Protein AF-A0A0W0TNE6-F1 (afdb_monomer_lite)

Structure (mmCIF, N/CA/C/O backbone):
data_AF-A0A0W0TNE6-F1
#
_entry.id   AF-A0A0W0TNE6-F1
#
loop_
_atom_site.group_PDB
_atom_site.id
_atom_site.type_symbol
_atom_site.label_atom_id
_atom_site.label_alt_id
_atom_site.label_comp_id
_atom_site.label_asym_id
_atom_site.label_entity_id
_atom_site.label_seq_id
_atom_site.pdbx_PDB_ins_code
_atom_site.Cartn_x
_atom_site.Cartn_y
_atom_site.Cartn_z
_atom_site.occupancy
_atom_site.B_iso_or_equiv
_atom_site.auth_seq_id
_atom_site.auth_comp_id
_atom_site.auth_asym_id
_atom_site.auth_atom_id
_atom_site.pdbx_PDB_model_num
ATOM 1 N N . MET A 1 1 ? -8.721 24.508 3.050 1.00 48.41 1 MET A N 1
ATOM 2 C CA . MET A 1 1 ? -7.546 23.617 3.207 1.00 48.41 1 MET A CA 1
ATOM 3 C C . MET A 1 1 ? -7.915 22.127 3.140 1.00 48.41 1 MET A C 1
ATOM 5 O O . MET A 1 1 ? -7.171 21.369 2.546 1.00 48.41 1 MET A O 1
ATOM 9 N N . MET A 1 2 ? -9.067 21.690 3.671 1.00 49.81 2 MET A N 1
ATOM 10 C CA . MET A 1 2 ? -9.487 20.272 3.665 1.00 49.81 2 MET A CA 1
ATOM 11 C C . MET A 1 2 ? -9.875 19.721 2.271 1.00 49.81 2 MET A C 1
ATOM 13 O O . MET A 1 2 ? -9.608 18.560 1.982 1.00 49.81 2 MET A O 1
ATOM 17 N N . GLN A 1 3 ? -10.411 20.563 1.373 1.00 58.06 3 GLN A N 1
ATOM 18 C CA . GLN A 1 3 ? -10.783 20.177 -0.004 1.00 58.06 3 GLN A CA 1
ATOM 19 C C . GLN A 1 3 ? -9.586 19.942 -0.945 1.00 58.06 3 GLN A C 1
ATOM 21 O O . GLN A 1 3 ? -9.658 19.124 -1.857 1.00 58.06 3 GLN A O 1
ATOM 26 N N . THR A 1 4 ? -8.463 20.637 -0.741 1.00 61.25 4 THR A N 1
ATOM 27 C CA . THR A 1 4 ? -7.289 20.502 -1.621 1.00 61.25 4 THR A CA 1
ATOM 28 C C . THR A 1 4 ? -6.566 19.175 -1.400 1.00 61.25 4 THR A C 1
ATOM 30 O O . THR A 1 4 ? -6.071 18.580 -2.351 1.00 61.25 4 THR A O 1
ATOM 33 N N . PHE A 1 5 ? -6.539 18.672 -0.163 1.00 66.62 5 PHE A N 1
ATOM 34 C CA . PHE A 1 5 ? -5.912 17.385 0.153 1.00 66.62 5 PHE A CA 1
ATOM 35 C C . PHE A 1 5 ? -6.714 16.195 -0.372 1.00 66.62 5 PHE A C 1
ATOM 37 O O . PHE A 1 5 ? -6.123 15.265 -0.916 1.00 66.62 5 PHE A O 1
ATOM 44 N N . THR A 1 6 ? -8.045 16.259 -0.295 1.00 69.06 6 THR A N 1
ATOM 45 C CA . THR A 1 6 ? -8.931 15.258 -0.907 1.00 69.06 6 THR A CA 1
ATOM 46 C C . THR A 1 6 ? -8.781 15.258 -2.424 1.00 69.06 6 THR A C 1
ATOM 48 O O . THR A 1 6 ? -8.623 14.197 -3.019 1.00 69.06 6 THR A O 1
ATOM 51 N N . ALA A 1 7 ? -8.716 16.432 -3.059 1.00 73.38 7 ALA A N 1
ATOM 52 C CA . ALA A 1 7 ? -8.464 16.513 -4.496 1.00 73.38 7 ALA A CA 1
ATOM 53 C C . ALA A 1 7 ? -7.127 15.856 -4.885 1.00 73.38 7 ALA A C 1
ATOM 55 O O . ALA A 1 7 ? -7.096 15.053 -5.811 1.00 73.38 7 ALA A O 1
ATOM 56 N N . ILE A 1 8 ? -6.036 16.121 -4.156 1.00 76.94 8 ILE A N 1
ATOM 57 C CA . ILE A 1 8 ? -4.724 15.512 -4.445 1.00 76.94 8 ILE A CA 1
ATOM 58 C C . ILE A 1 8 ? -4.752 13.990 -4.237 1.00 76.94 8 ILE A C 1
ATOM 60 O O . ILE A 1 8 ? -4.181 13.257 -5.046 1.00 76.94 8 ILE A O 1
ATOM 64 N N . GLN A 1 9 ? -5.445 13.509 -3.200 1.00 79.69 9 GLN A N 1
ATOM 65 C CA . GLN A 1 9 ? -5.559 12.084 -2.879 1.00 79.69 9 GLN A CA 1
ATOM 66 C C . GLN A 1 9 ? -6.170 11.254 -4.016 1.00 79.69 9 GLN A C 1
ATOM 68 O O . GLN A 1 9 ? -5.762 10.105 -4.187 1.00 79.69 9 GLN A O 1
ATOM 73 N N . TYR A 1 10 ? -7.087 11.829 -4.801 1.00 84.88 10 TYR A N 1
ATOM 74 C CA . TYR A 1 10 ? -7.731 11.150 -5.932 1.00 84.88 10 TYR A CA 1
ATOM 75 C C . TYR A 1 10 ? -7.150 11.547 -7.295 1.00 84.88 10 TYR A C 1
ATOM 77 O O . TYR A 1 10 ? -6.977 10.693 -8.164 1.00 84.88 10 TYR A O 1
ATOM 85 N N . LEU A 1 11 ? -6.798 12.819 -7.496 1.00 89.75 11 LEU A N 1
ATOM 86 C CA . LEU A 1 11 ? -6.338 13.325 -8.790 1.00 89.75 11 LEU A CA 1
ATOM 87 C C . LEU A 1 11 ? -4.922 12.845 -9.129 1.00 89.75 11 LEU A C 1
ATOM 89 O O . LEU A 1 11 ? -4.652 12.501 -10.279 1.00 89.75 11 LEU A O 1
ATOM 93 N N . ALA A 1 12 ? -4.016 12.798 -8.147 1.00 91.00 12 ALA A N 1
ATOM 94 C CA . ALA A 1 12 ? -2.626 12.425 -8.401 1.00 91.00 12 ALA A CA 1
ATOM 95 C C . ALA A 1 12 ? -2.465 10.953 -8.839 1.00 91.00 12 ALA A C 1
ATOM 97 O O . ALA A 1 12 ? -1.746 10.717 -9.817 1.00 91.00 12 ALA A O 1
ATOM 98 N N . PRO A 1 13 ? -3.156 9.964 -8.229 1.00 92.06 13 PRO A N 1
ATOM 99 C CA . PRO A 1 13 ? -3.169 8.596 -8.748 1.00 92.06 13 PRO A CA 1
ATOM 100 C C . PRO A 1 13 ? -3.755 8.499 -10.160 1.00 92.06 13 PRO A C 1
ATOM 102 O O . PRO A 1 13 ? -3.192 7.809 -11.005 1.00 92.06 13 PRO A O 1
ATOM 105 N N . VAL A 1 14 ? -4.836 9.227 -10.462 1.00 93.75 14 VAL A N 1
ATOM 106 C CA . VAL A 1 14 ? -5.447 9.227 -11.805 1.00 93.75 14 VAL A CA 1
ATOM 107 C C . VAL A 1 14 ? -4.490 9.802 -12.851 1.00 93.75 14 VAL A C 1
ATOM 109 O O . VAL A 1 14 ? -4.272 9.186 -13.895 1.00 93.75 14 VAL A O 1
ATOM 112 N N . LEU A 1 15 ? -3.858 10.942 -12.565 1.00 95.12 15 LEU A N 1
ATOM 113 C CA . LEU A 1 15 ? -2.858 11.538 -13.452 1.00 95.12 15 LEU A CA 1
ATOM 114 C C . LEU A 1 15 ? -1.665 10.595 -13.669 1.00 95.12 15 LEU A C 1
ATOM 116 O O . LEU A 1 15 ? -1.211 10.418 -14.800 1.00 95.12 15 LEU A O 1
ATOM 120 N N . SER A 1 16 ? -1.190 9.953 -12.600 1.00 96.00 16 SER A N 1
ATOM 121 C CA . SER A 1 16 ? -0.107 8.968 -12.6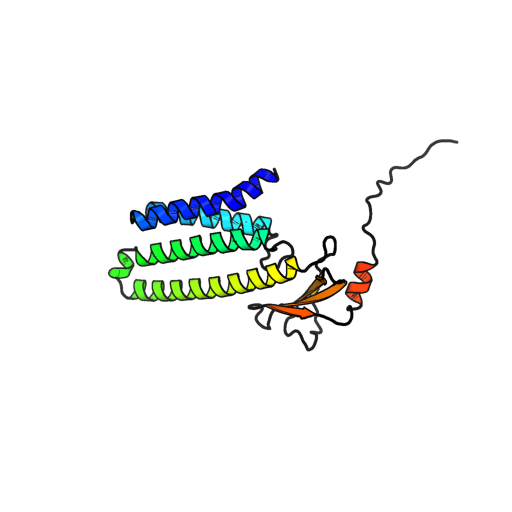76 1.00 96.00 16 SER A CA 1
ATOM 122 C C . SER A 1 16 ? -0.505 7.767 -13.534 1.00 96.00 16 SER A C 1
ATOM 124 O O . SER A 1 16 ? 0.284 7.329 -14.368 1.00 96.00 16 SER A O 1
ATOM 126 N N . ALA A 1 17 ? -1.741 7.276 -13.406 1.00 96.56 17 ALA A N 1
ATOM 127 C CA . ALA A 1 17 ? -2.262 6.186 -14.226 1.00 96.56 17 ALA A CA 1
ATOM 128 C C . ALA A 1 17 ? -2.319 6.563 -15.714 1.00 96.56 17 ALA A C 1
ATOM 130 O O . ALA A 1 17 ? -1.906 5.772 -16.562 1.00 96.56 17 ALA A O 1
ATOM 131 N N . LEU A 1 18 ? -2.770 7.780 -16.039 1.00 96.88 18 LEU A N 1
ATOM 132 C CA . LEU A 1 18 ? -2.801 8.280 -17.417 1.00 96.88 18 LEU A CA 1
ATOM 133 C C . LEU A 1 18 ? -1.393 8.369 -18.016 1.00 96.88 18 LEU A C 1
ATOM 135 O O . LEU A 1 18 ? -1.160 7.881 -19.126 1.00 96.88 18 LEU A O 1
ATOM 139 N N . LEU A 1 19 ? -0.439 8.941 -17.276 1.00 96.62 19 LEU A N 1
ATOM 140 C CA . LEU A 1 19 ? 0.958 9.032 -17.706 1.00 96.62 19 LEU A CA 1
ATOM 141 C C . LEU A 1 19 ? 1.593 7.649 -17.872 1.00 96.62 19 LEU A C 1
ATOM 143 O O . LEU A 1 19 ? 2.288 7.420 -18.865 1.00 96.62 19 LEU A O 1
ATOM 147 N N . LEU A 1 20 ? 1.319 6.721 -16.953 1.00 97.19 20 LEU A N 1
ATOM 148 C CA . LEU A 1 20 ? 1.799 5.343 -17.019 1.00 97.19 20 LEU A CA 1
ATOM 149 C C . LEU A 1 20 ? 1.243 4.630 -18.257 1.00 97.19 20 LEU A C 1
ATOM 151 O O . LEU A 1 20 ? 2.008 4.066 -19.040 1.00 97.19 20 LEU A O 1
ATOM 155 N N . PHE A 1 21 ? -0.068 4.723 -18.485 1.00 97.00 21 PHE A N 1
ATOM 156 C CA . PHE A 1 21 ? -0.735 4.135 -19.645 1.00 97.00 21 PHE A CA 1
ATOM 157 C C . PHE A 1 21 ? -0.183 4.693 -20.964 1.00 97.00 21 PHE A C 1
ATOM 159 O O . PHE A 1 21 ? 0.160 3.936 -21.878 1.00 97.00 21 PHE A O 1
ATOM 166 N N . MET A 1 22 ? -0.028 6.017 -21.061 1.00 96.50 22 MET A N 1
ATOM 167 C CA . MET A 1 22 ? 0.598 6.658 -22.220 1.00 96.50 22 MET A CA 1
ATOM 168 C C . MET A 1 22 ? 2.063 6.239 -22.388 1.00 96.50 22 MET A C 1
ATOM 170 O O . MET A 1 22 ? 2.513 6.037 -23.520 1.00 96.50 22 MET A O 1
ATOM 174 N N . GLY A 1 23 ? 2.795 6.098 -21.282 1.00 94.88 23 GLY A N 1
ATOM 175 C CA . GLY A 1 23 ? 4.179 5.638 -21.242 1.00 94.88 23 GLY A CA 1
ATOM 176 C C . GLY A 1 23 ? 4.336 4.225 -21.792 1.00 94.88 23 GLY A C 1
ATOM 177 O O . GLY A 1 23 ? 5.175 4.021 -22.670 1.00 94.88 23 GLY A O 1
ATOM 178 N N . PHE A 1 24 ? 3.480 3.290 -21.372 1.00 95.56 24 PHE A N 1
ATOM 179 C CA . PHE A 1 24 ? 3.440 1.920 -21.894 1.00 95.56 24 PHE A CA 1
ATOM 180 C C . PHE A 1 24 ? 3.074 1.897 -23.377 1.00 95.56 24 PHE A C 1
ATOM 182 O O . PHE A 1 24 ? 3.804 1.325 -24.189 1.00 95.56 24 PHE A O 1
ATOM 189 N N . ARG A 1 25 ? 1.991 2.585 -23.761 1.00 96.06 25 ARG A N 1
ATOM 190 C CA . ARG A 1 25 ? 1.501 2.594 -25.147 1.00 96.06 25 ARG A CA 1
ATOM 191 C C . ARG A 1 25 ? 2.518 3.176 -26.127 1.00 96.06 25 ARG A C 1
ATOM 193 O O . ARG A 1 25 ? 2.679 2.650 -27.223 1.00 96.06 25 ARG A O 1
ATOM 200 N N . LYS A 1 26 ? 3.194 4.266 -25.753 1.00 94.06 26 LYS A N 1
ATOM 201 C CA . LYS A 1 26 ? 4.183 4.948 -26.608 1.00 94.06 26 LYS A CA 1
ATOM 202 C C . LYS A 1 26 ? 5.621 4.471 -26.369 1.00 94.06 26 LYS A C 1
ATOM 204 O O . LYS A 1 26 ? 6.532 5.038 -26.967 1.00 94.06 26 LYS A O 1
ATOM 209 N N . ARG A 1 27 ? 5.834 3.490 -25.479 1.00 91.38 27 ARG A N 1
ATOM 210 C CA . ARG A 1 27 ? 7.153 3.018 -25.012 1.00 91.38 27 ARG A CA 1
ATOM 211 C C . ARG A 1 27 ? 8.094 4.153 -24.571 1.00 91.38 27 ARG A C 1
ATOM 213 O O . ARG A 1 27 ? 9.307 4.079 -24.751 1.00 91.38 27 ARG A O 1
ATOM 220 N N . ARG A 1 28 ? 7.546 5.231 -23.998 1.00 94.31 28 ARG A N 1
ATOM 221 C CA . ARG A 1 28 ? 8.323 6.402 -23.557 1.00 94.31 28 ARG A CA 1
ATOM 222 C C . ARG A 1 28 ? 8.673 6.279 -22.079 1.00 94.31 28 ARG A C 1
ATOM 224 O O . ARG A 1 28 ? 7.851 6.593 -21.221 1.00 94.31 28 ARG A O 1
ATOM 231 N N . VAL A 1 29 ? 9.918 5.899 -21.797 1.00 94.00 29 VAL A N 1
ATOM 232 C CA . VAL A 1 29 ? 10.452 5.729 -20.431 1.00 94.00 29 VAL A CA 1
ATOM 233 C C . VAL A 1 29 ? 10.275 6.994 -19.583 1.00 94.00 29 VAL A C 1
ATOM 235 O O . VAL A 1 29 ? 9.869 6.898 -18.431 1.00 94.00 29 VAL A O 1
ATOM 238 N N . ASN A 1 30 ? 10.465 8.184 -20.162 1.00 95.75 30 ASN A N 1
ATOM 239 C CA . ASN A 1 30 ? 10.316 9.454 -19.439 1.00 95.75 30 ASN A CA 1
ATOM 240 C C . ASN A 1 30 ? 8.891 9.680 -18.902 1.00 95.75 30 ASN A C 1
ATOM 242 O O . ASN A 1 30 ? 8.734 10.259 -17.832 1.00 95.75 30 ASN A O 1
ATOM 246 N N . LEU A 1 31 ? 7.855 9.205 -19.608 1.00 96.31 31 LEU A N 1
ATOM 247 C CA . LEU A 1 31 ? 6.470 9.299 -19.124 1.00 96.31 31 LEU A CA 1
ATOM 248 C C . LEU A 1 31 ? 6.226 8.345 -17.953 1.00 96.31 31 LEU A C 1
ATOM 250 O O . LEU A 1 31 ? 5.566 8.721 -16.990 1.00 96.31 31 LEU A O 1
ATOM 254 N N . VAL A 1 32 ? 6.801 7.141 -18.010 1.00 96.75 32 VAL A N 1
ATOM 255 C CA . VAL A 1 32 ? 6.735 6.175 -16.903 1.00 96.75 32 VAL A CA 1
ATOM 256 C C . VAL A 1 32 ? 7.489 6.698 -15.680 1.00 96.75 32 VAL A C 1
ATOM 258 O O . VAL A 1 32 ? 7.001 6.576 -14.561 1.00 96.75 32 VAL A O 1
ATOM 261 N N . LEU A 1 33 ? 8.640 7.344 -15.882 1.00 96.38 33 LEU A N 1
ATOM 262 C CA . LEU A 1 33 ? 9.403 7.970 -14.805 1.00 96.38 33 LEU A CA 1
ATOM 263 C C . LEU A 1 33 ? 8.625 9.130 -14.162 1.00 96.38 33 LEU A C 1
ATOM 265 O O . LEU A 1 33 ? 8.581 9.228 -12.939 1.00 96.38 33 LEU A O 1
ATOM 269 N N . ALA A 1 34 ? 7.971 9.976 -14.963 1.00 96.75 34 ALA A N 1
ATOM 270 C CA . ALA A 1 34 ? 7.106 11.039 -14.450 1.00 96.75 34 ALA A CA 1
ATOM 271 C C . ALA A 1 34 ? 5.918 10.475 -13.650 1.00 96.75 34 ALA A C 1
ATOM 273 O O . ALA A 1 34 ? 5.642 10.955 -12.551 1.00 96.75 34 ALA A O 1
ATOM 274 N N . ALA A 1 35 ? 5.262 9.425 -14.160 1.00 97.12 35 ALA A N 1
ATOM 275 C CA . ALA A 1 35 ? 4.194 8.725 -13.448 1.00 97.12 35 ALA A CA 1
ATOM 276 C C . ALA A 1 35 ? 4.672 8.175 -12.096 1.00 97.12 35 ALA A C 1
ATOM 278 O O . ALA A 1 35 ? 3.993 8.358 -11.089 1.00 97.12 35 ALA A O 1
ATOM 279 N N . LEU A 1 36 ? 5.859 7.558 -12.061 1.00 97.25 36 LEU A N 1
ATOM 280 C CA . LEU A 1 36 ? 6.457 7.036 -10.833 1.00 97.25 36 LEU A CA 1
ATOM 281 C C . LEU A 1 36 ? 6.674 8.142 -9.794 1.00 97.25 36 LEU A C 1
ATOM 283 O O . LEU A 1 36 ? 6.274 7.982 -8.645 1.00 97.25 36 LEU A O 1
ATOM 287 N N . TRP A 1 37 ? 7.275 9.267 -10.188 1.00 97.19 37 TRP A N 1
ATOM 288 C CA . TRP A 1 37 ? 7.539 10.376 -9.267 1.00 97.19 37 TRP A CA 1
ATOM 289 C C . TRP A 1 37 ? 6.259 10.974 -8.683 1.00 97.19 37 TRP A C 1
ATOM 291 O O . TRP A 1 37 ? 6.177 11.172 -7.471 1.00 97.19 37 TRP A O 1
ATOM 301 N N . ILE A 1 38 ? 5.249 11.225 -9.521 1.00 95.31 38 ILE A N 1
ATOM 302 C CA . ILE A 1 38 ? 3.961 11.766 -9.062 1.00 95.31 38 ILE A CA 1
ATOM 303 C C . ILE A 1 38 ? 3.280 10.771 -8.115 1.00 95.31 38 ILE A C 1
ATOM 305 O O . ILE A 1 38 ? 2.802 11.160 -7.048 1.00 95.31 38 ILE A O 1
ATOM 309 N N . SER A 1 39 ? 3.290 9.486 -8.468 1.00 95.44 39 SER A N 1
ATOM 310 C CA . SER A 1 39 ? 2.681 8.419 -7.676 1.00 95.44 39 SER A CA 1
ATOM 311 C C . SER A 1 39 ? 3.367 8.243 -6.314 1.00 95.44 39 SER A C 1
ATOM 313 O O . SER A 1 39 ? 2.676 8.154 -5.298 1.00 95.44 39 SER A O 1
ATOM 315 N N . LEU A 1 40 ? 4.704 8.306 -6.250 1.00 94.94 40 LEU A N 1
ATOM 316 C CA . LEU A 1 40 ? 5.469 8.262 -4.995 1.00 94.94 40 LEU A CA 1
ATOM 317 C C . LEU A 1 40 ? 5.156 9.450 -4.080 1.00 94.94 40 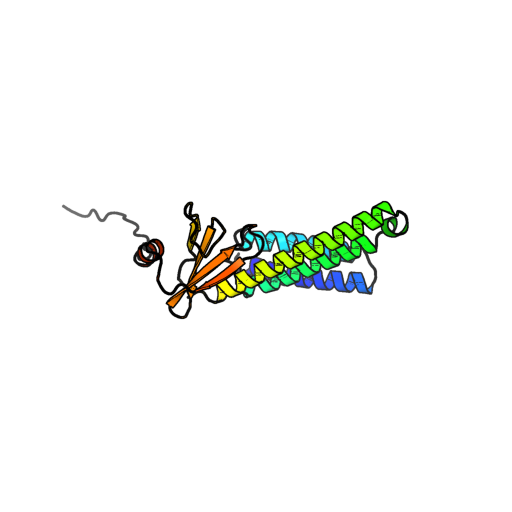LEU A C 1
ATOM 319 O O . LEU A 1 40 ? 4.887 9.254 -2.893 1.00 94.94 40 LEU A O 1
ATOM 323 N N . LEU A 1 41 ? 5.141 10.672 -4.621 1.00 92.56 41 LEU A N 1
ATOM 324 C CA . LEU A 1 41 ? 4.782 11.868 -3.853 1.00 92.56 41 LEU A CA 1
ATOM 325 C C . LEU A 1 41 ? 3.353 11.770 -3.304 1.00 92.56 41 LEU A C 1
ATOM 327 O O . LEU A 1 41 ? 3.113 12.077 -2.134 1.00 92.56 41 LEU A O 1
ATOM 331 N N . ALA A 1 42 ? 2.417 11.288 -4.124 1.00 91.88 42 ALA A N 1
ATOM 332 C CA . ALA A 1 42 ? 1.041 11.055 -3.704 1.00 91.88 42 ALA A CA 1
ATOM 333 C C . ALA A 1 42 ? 0.952 10.000 -2.591 1.00 91.88 42 ALA A C 1
ATOM 335 O O . ALA A 1 42 ? 0.235 10.211 -1.616 1.00 91.88 42 ALA A O 1
ATOM 336 N N . LEU A 1 43 ? 1.717 8.909 -2.685 1.00 90.94 43 LEU A N 1
ATOM 337 C CA . LEU A 1 43 ? 1.706 7.823 -1.701 1.00 90.94 43 LEU A CA 1
ATOM 338 C C . LEU A 1 43 ? 2.274 8.280 -0.349 1.00 90.94 43 LEU A C 1
ATOM 340 O O . LEU A 1 43 ? 1.705 7.974 0.698 1.00 90.94 43 LEU A O 1
ATOM 344 N N . MET A 1 44 ? 3.344 9.084 -0.365 1.00 89.62 44 MET A N 1
ATOM 345 C CA . MET A 1 44 ? 3.892 9.714 0.845 1.00 89.62 44 MET A CA 1
ATOM 346 C C . MET A 1 44 ? 2.891 10.673 1.494 1.00 89.62 44 MET A C 1
ATOM 348 O O . MET A 1 44 ? 2.754 10.697 2.720 1.00 89.62 44 MET A O 1
ATOM 352 N N . LEU A 1 45 ? 2.182 11.462 0.683 1.00 88.31 45 LEU A N 1
ATOM 353 C CA . LEU A 1 45 ? 1.178 12.390 1.189 1.00 88.31 45 LEU A CA 1
ATOM 354 C C . LEU A 1 45 ? -0.019 11.646 1.790 1.00 88.31 45 LEU A C 1
ATOM 356 O O . LEU A 1 45 ? -0.413 11.958 2.910 1.00 88.31 45 LEU A O 1
ATOM 360 N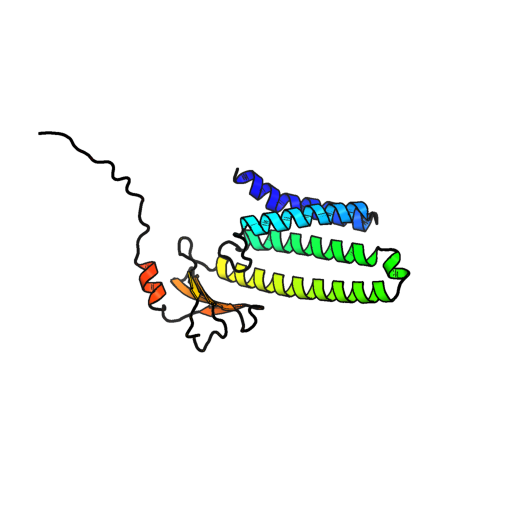 N . GLN A 1 46 ? -0.547 10.641 1.088 1.00 87.56 46 GLN A N 1
ATOM 361 C CA . GLN A 1 46 ? -1.619 9.772 1.578 1.00 87.56 46 GLN A CA 1
ATOM 362 C C . GLN A 1 46 ? -1.222 9.131 2.915 1.00 87.56 46 GLN A C 1
ATOM 364 O O . GLN A 1 46 ? -1.937 9.281 3.901 1.00 87.56 46 GLN A O 1
ATOM 369 N N . TYR A 1 47 ? -0.026 8.540 2.996 1.00 86.12 47 TYR A N 1
ATOM 370 C CA . TYR A 1 47 ? 0.480 7.945 4.235 1.00 86.12 47 TYR A CA 1
ATOM 371 C C . TYR A 1 47 ? 0.535 8.943 5.403 1.00 86.12 47 TYR A C 1
ATOM 373 O O . TYR A 1 47 ? 0.178 8.610 6.535 1.00 86.12 47 TYR A O 1
ATOM 381 N N . LYS A 1 48 ? 0.947 10.190 5.140 1.00 85.81 48 LYS A N 1
ATOM 382 C CA . LYS A 1 48 ? 0.954 11.254 6.153 1.00 85.81 48 LYS A CA 1
ATOM 383 C C . LYS A 1 48 ? -0.463 11.640 6.590 1.00 85.81 48 LYS A C 1
ATOM 385 O O . LYS A 1 48 ? -0.669 11.856 7.782 1.00 85.81 48 LYS A O 1
ATOM 390 N N . LEU A 1 49 ? -1.407 11.732 5.652 1.00 80.94 49 LEU A N 1
ATOM 391 C CA . LEU A 1 49 ? -2.812 12.052 5.933 1.00 80.94 49 LEU A CA 1
ATOM 392 C C . LEU A 1 49 ? -3.490 10.959 6.768 1.00 80.94 49 LEU A C 1
ATOM 394 O O . LEU A 1 49 ? -4.289 11.270 7.642 1.00 80.94 49 LEU A O 1
ATOM 398 N N . MET A 1 50 ? -3.103 9.700 6.572 1.00 76.06 50 MET A N 1
ATOM 399 C CA . MET A 1 50 ? -3.623 8.543 7.311 1.00 76.06 50 MET A CA 1
ATOM 400 C C . MET A 1 50 ? -2.962 8.349 8.692 1.00 76.06 50 MET A C 1
ATOM 402 O O . MET A 1 50 ? -3.024 7.269 9.274 1.00 76.06 50 MET A O 1
ATOM 406 N N . GLY A 1 51 ? -2.291 9.371 9.232 1.00 75.62 51 GLY A N 1
ATOM 407 C CA . GLY A 1 51 ? -1.677 9.303 10.563 1.00 75.62 51 GLY A CA 1
ATOM 408 C C . GLY A 1 51 ? -0.393 8.472 10.626 1.00 75.62 51 GLY A C 1
ATOM 409 O O . GLY A 1 51 ? 0.039 8.112 11.717 1.00 75.62 51 GLY A O 1
ATOM 410 N N . ARG A 1 52 ? 0.248 8.198 9.478 1.00 77.88 52 ARG A N 1
ATOM 411 C CA . ARG A 1 52 ? 1.511 7.440 9.367 1.00 77.88 52 ARG A CA 1
ATOM 412 C C . ARG A 1 52 ? 1.433 6.008 9.909 1.00 77.88 52 ARG A C 1
ATOM 414 O O . ARG A 1 52 ? 2.445 5.470 10.348 1.00 77.88 52 ARG A O 1
ATOM 421 N N . ALA A 1 53 ? 0.255 5.392 9.885 1.00 71.31 53 ALA A N 1
ATOM 422 C CA . ALA A 1 53 ? 0.072 4.011 10.313 1.00 71.31 53 ALA A CA 1
ATOM 423 C C . ALA A 1 53 ? -0.872 3.287 9.352 1.00 71.31 53 ALA A C 1
ATOM 425 O O . ALA A 1 53 ? -2.030 3.667 9.222 1.00 71.31 53 ALA A O 1
ATOM 426 N N . ILE A 1 54 ? -0.385 2.227 8.694 1.00 65.44 54 ILE A N 1
ATOM 427 C CA . ILE A 1 54 ? -1.196 1.389 7.786 1.00 65.44 54 ILE A CA 1
ATOM 428 C C . ILE A 1 54 ? -2.256 0.589 8.559 1.00 65.44 54 ILE A C 1
ATOM 430 O O . ILE A 1 54 ? -3.368 0.402 8.075 1.00 65.44 54 ILE A O 1
ATOM 434 N N . LEU A 1 55 ? -1.934 0.195 9.794 1.00 61.50 55 LEU A N 1
ATOM 435 C CA . LEU A 1 55 ? -2.851 -0.403 10.774 1.00 61.50 55 LEU A CA 1
ATOM 436 C C . LEU A 1 55 ? -3.473 0.671 11.689 1.00 61.50 55 LEU A C 1
ATOM 438 O O . LEU A 1 55 ? -3.648 0.469 12.887 1.00 61.50 55 LEU A O 1
ATOM 442 N N . GLY A 1 56 ? -3.707 1.865 11.143 1.00 64.88 56 GLY A N 1
ATOM 443 C CA . GLY A 1 56 ? -4.233 3.016 11.871 1.00 64.88 56 GLY A CA 1
ATOM 444 C C . GLY A 1 56 ? -5.747 3.166 11.738 1.00 64.88 56 GLY A C 1
ATOM 445 O O . GLY A 1 56 ? -6.365 2.636 10.816 1.00 64.88 56 GLY A O 1
ATOM 446 N N . ALA A 1 57 ? -6.332 3.974 12.625 1.00 68.75 57 ALA A N 1
ATOM 447 C CA . ALA A 1 57 ? -7.768 4.271 12.684 1.00 68.75 57 ALA A CA 1
ATOM 448 C C . ALA A 1 57 ? -8.336 5.027 11.462 1.00 68.75 57 ALA A C 1
ATOM 450 O O . ALA A 1 57 ? -9.539 5.263 11.396 1.00 68.75 57 ALA A O 1
ATOM 451 N N . HIS A 1 58 ? -7.479 5.441 10.524 1.00 71.75 58 HIS A N 1
ATOM 452 C CA . HIS A 1 58 ? -7.820 6.284 9.371 1.00 71.75 58 HIS A CA 1
ATOM 453 C C . HIS A 1 58 ? -7.768 5.547 8.026 1.00 71.75 58 HIS A C 1
ATOM 455 O O . HIS A 1 58 ? -7.880 6.173 6.976 1.00 71.75 58 HIS A O 1
ATOM 461 N N . PHE A 1 59 ? -7.570 4.230 8.042 1.00 77.50 59 PHE A N 1
ATOM 462 C CA . PHE A 1 59 ? -7.626 3.398 6.845 1.00 77.50 59 PHE A CA 1
ATOM 463 C C . PHE A 1 59 ? -8.971 2.680 6.786 1.00 77.50 59 PHE A C 1
ATOM 465 O O . PHE A 1 59 ? -9.058 1.510 7.128 1.00 77.50 59 PHE A O 1
ATOM 472 N N . ASP A 1 60 ? -10.010 3.406 6.386 1.00 82.81 60 ASP A N 1
ATOM 473 C CA . ASP A 1 60 ? -11.308 2.875 5.950 1.00 82.81 60 ASP A CA 1
ATOM 474 C C . ASP A 1 60 ? -11.277 2.536 4.444 1.00 82.81 60 ASP A C 1
ATOM 476 O O . ASP A 1 60 ? -10.239 2.678 3.780 1.00 82.81 60 ASP A O 1
ATOM 480 N N . TYR A 1 61 ? -12.403 2.105 3.866 1.00 87.19 61 TYR A N 1
ATOM 481 C CA . TYR A 1 61 ? -12.456 1.831 2.426 1.00 87.19 61 TYR A CA 1
ATOM 482 C C . TYR A 1 61 ? -12.191 3.071 1.562 1.00 87.19 61 TYR A C 1
ATOM 484 O O . TYR A 1 61 ? -11.514 2.961 0.533 1.00 87.19 61 TYR A O 1
ATOM 492 N N . ALA A 1 62 ? -12.654 4.250 1.986 1.00 85.81 62 ALA A N 1
ATOM 493 C CA . ALA A 1 62 ? -12.458 5.500 1.252 1.00 85.81 62 ALA A CA 1
ATOM 494 C C . ALA A 1 62 ? -10.970 5.848 1.087 1.00 85.81 62 ALA A C 1
ATOM 496 O O . ALA A 1 62 ? -10.556 6.365 0.049 1.00 85.81 62 ALA A O 1
ATOM 497 N N . ASN A 1 63 ? -10.149 5.516 2.080 1.00 87.50 63 ASN A N 1
ATOM 498 C CA . ASN A 1 63 ? -8.710 5.747 2.066 1.00 87.50 63 ASN A CA 1
ATOM 499 C C . ASN A 1 63 ? -7.922 4.562 1.477 1.00 87.50 63 ASN A C 1
ATOM 501 O O . ASN A 1 63 ? -6.946 4.770 0.747 1.00 87.50 63 ASN A O 1
ATOM 505 N N . ALA A 1 64 ? -8.356 3.323 1.721 1.00 89.81 64 ALA A N 1
ATOM 506 C CA . ALA A 1 64 ? -7.677 2.119 1.244 1.00 89.81 64 ALA A CA 1
ATOM 507 C C . ALA A 1 64 ? -7.730 1.952 -0.282 1.00 89.81 64 ALA A C 1
ATOM 509 O O . ALA A 1 64 ? -6.745 1.510 -0.881 1.00 89.81 64 ALA A O 1
ATOM 510 N N . VAL A 1 65 ? -8.838 2.331 -0.928 1.00 91.12 65 VAL A N 1
ATOM 511 C CA . VAL A 1 65 ? -9.003 2.241 -2.390 1.00 91.12 65 VAL A CA 1
ATOM 512 C C . VAL A 1 65 ? -7.993 3.115 -3.153 1.00 91.12 65 VAL A C 1
ATOM 514 O O . VAL A 1 65 ? -7.213 2.558 -3.935 1.00 91.12 65 VAL A O 1
ATOM 517 N N . PRO A 1 66 ? -7.933 4.449 -2.951 1.00 90.88 66 PRO A N 1
ATOM 518 C CA . PRO A 1 66 ? -6.989 5.298 -3.675 1.00 90.88 66 PRO A CA 1
ATOM 519 C C . PRO A 1 66 ? -5.534 4.970 -3.328 1.00 90.88 66 PRO A C 1
ATOM 521 O O . PRO A 1 66 ? -4.672 5.074 -4.201 1.00 90.88 66 PRO A O 1
ATOM 524 N N . TYR A 1 67 ? -5.253 4.528 -2.097 1.00 91.56 67 TYR A N 1
ATOM 525 C CA . TYR A 1 67 ? -3.914 4.082 -1.708 1.00 91.56 67 TYR A CA 1
ATOM 526 C C . TYR A 1 67 ? -3.502 2.802 -2.447 1.00 91.56 67 TYR A C 1
ATOM 528 O O . TYR A 1 67 ? -2.422 2.752 -3.034 1.00 91.56 67 TYR A O 1
ATOM 536 N N . SER A 1 68 ? -4.375 1.786 -2.481 1.00 93.81 68 SER A N 1
ATOM 537 C CA . SER A 1 68 ? -4.133 0.524 -3.199 1.00 93.81 68 SER A CA 1
ATOM 538 C C . SER A 1 68 ? -3.901 0.768 -4.686 1.00 93.81 68 SER A C 1
ATOM 540 O O . SER A 1 68 ? -2.949 0.249 -5.266 1.00 93.81 68 SER A O 1
ATOM 542 N N . PHE A 1 69 ? -4.752 1.595 -5.298 1.00 95.06 69 PHE A N 1
ATOM 543 C CA . PHE A 1 69 ? -4.629 1.952 -6.706 1.00 95.06 69 PHE A CA 1
ATOM 544 C C . PHE A 1 69 ? -3.290 2.639 -6.993 1.00 95.06 69 PHE A C 1
ATOM 546 O O . PHE A 1 69 ? -2.582 2.255 -7.923 1.00 95.06 69 PHE A O 1
ATOM 553 N N . ASN A 1 70 ? -2.900 3.601 -6.154 1.00 95.25 70 ASN A N 1
ATOM 554 C CA . ASN A 1 70 ? -1.633 4.305 -6.303 1.00 95.25 70 ASN A CA 1
ATOM 555 C C . ASN A 1 70 ? -0.422 3.376 -6.102 1.00 95.25 70 ASN A C 1
ATOM 557 O O . ASN A 1 70 ? 0.533 3.437 -6.872 1.00 95.25 70 ASN A O 1
ATOM 561 N N . LEU A 1 71 ? -0.480 2.455 -5.135 1.00 95.00 71 LEU A N 1
ATOM 562 C CA . LEU A 1 71 ? 0.573 1.462 -4.913 1.00 95.00 71 LEU A CA 1
ATOM 563 C C . LEU A 1 71 ? 0.781 0.563 -6.144 1.00 95.00 71 LEU A C 1
ATOM 565 O O . LEU A 1 71 ? 1.920 0.318 -6.538 1.00 95.00 71 LEU A O 1
ATOM 569 N N . ILE A 1 72 ? -0.301 0.119 -6.791 1.00 96.44 72 ILE A N 1
ATOM 570 C CA . ILE A 1 72 ? -0.225 -0.687 -8.020 1.00 96.44 72 ILE A CA 1
ATOM 571 C C . ILE A 1 72 ? 0.481 0.090 -9.141 1.00 96.44 72 ILE A C 1
ATOM 573 O O . ILE A 1 72 ? 1.313 -0.484 -9.846 1.00 96.44 72 ILE A O 1
ATOM 577 N N . ILE A 1 73 ? 0.203 1.391 -9.283 1.00 97.00 73 ILE A N 1
ATOM 578 C CA . ILE A 1 73 ? 0.869 2.263 -10.266 1.00 97.00 73 ILE A CA 1
ATOM 579 C C . ILE A 1 73 ? 2.375 2.331 -9.992 1.00 97.00 73 ILE A C 1
ATOM 581 O O . ILE A 1 73 ? 3.160 2.140 -10.923 1.00 97.00 73 ILE A O 1
ATOM 585 N N . VAL A 1 74 ? 2.786 2.549 -8.735 1.00 97.06 74 VAL A N 1
ATOM 586 C CA . VAL A 1 74 ? 4.208 2.557 -8.339 1.00 97.06 74 VAL A CA 1
ATOM 587 C C . VAL A 1 74 ? 4.879 1.236 -8.710 1.00 97.06 74 VAL A C 1
ATOM 589 O O . VAL A 1 74 ? 5.911 1.241 -9.385 1.00 97.06 74 VAL A O 1
ATOM 592 N N . VAL A 1 75 ? 4.291 0.105 -8.310 1.00 97.12 75 VAL A N 1
ATOM 593 C CA . VAL A 1 75 ? 4.855 -1.228 -8.568 1.00 97.12 75 VAL A CA 1
ATOM 594 C C . VAL A 1 75 ? 4.981 -1.477 -10.070 1.00 97.12 75 VAL A C 1
ATOM 596 O O . VAL A 1 75 ? 6.056 -1.852 -10.538 1.00 97.12 75 VAL A O 1
ATOM 599 N N . ALA A 1 76 ? 3.929 -1.206 -10.844 1.00 96.69 76 ALA A N 1
ATOM 600 C CA . ALA A 1 76 ? 3.940 -1.379 -12.293 1.00 96.69 76 ALA A CA 1
ATOM 601 C C . ALA A 1 76 ? 4.989 -0.486 -12.979 1.00 96.69 76 ALA A C 1
ATOM 603 O O . ALA A 1 76 ? 5.694 -0.946 -13.881 1.00 96.69 76 ALA A O 1
ATOM 604 N N . ALA A 1 77 ? 5.130 0.769 -12.542 1.00 97.06 77 ALA A N 1
ATOM 605 C CA . ALA A 1 77 ? 6.122 1.692 -13.079 1.00 97.06 77 ALA A CA 1
ATOM 606 C C . ALA A 1 77 ? 7.555 1.225 -12.781 1.00 97.06 77 ALA A C 1
ATOM 608 O O . ALA A 1 77 ? 8.376 1.173 -13.697 1.00 97.06 77 ALA A O 1
ATOM 609 N N . ILE A 1 78 ? 7.853 0.826 -11.538 1.00 96.50 78 ILE A N 1
ATOM 610 C CA . ILE A 1 78 ? 9.178 0.310 -11.155 1.00 96.50 78 ILE A CA 1
ATOM 611 C C . ILE A 1 78 ? 9.518 -0.944 -11.962 1.00 96.50 78 ILE A C 1
ATOM 613 O O . ILE A 1 78 ? 10.591 -1.020 -12.561 1.00 96.50 78 ILE A O 1
ATOM 617 N N . VAL A 1 79 ? 8.590 -1.901 -12.031 1.00 95.25 79 VAL A N 1
ATOM 618 C CA . VAL A 1 79 ? 8.764 -3.142 -12.793 1.00 95.25 79 VAL A CA 1
ATOM 619 C C . VAL A 1 79 ? 9.052 -2.838 -14.265 1.00 95.25 79 VAL A C 1
ATOM 621 O O . VAL A 1 79 ? 10.025 -3.349 -14.822 1.00 95.25 79 VAL A O 1
ATOM 624 N N . TYR A 1 80 ? 8.277 -1.950 -14.891 1.00 95.50 80 TYR A N 1
ATOM 625 C CA . TYR A 1 80 ? 8.507 -1.555 -16.280 1.00 95.50 80 TYR A CA 1
ATOM 626 C C . TYR A 1 80 ? 9.885 -0.914 -16.493 1.00 95.50 80 TYR A C 1
ATOM 628 O O . TYR A 1 80 ? 10.559 -1.227 -17.477 1.00 95.50 80 TYR A O 1
ATOM 636 N N . LEU A 1 81 ? 10.319 -0.025 -15.593 1.00 95.06 81 LEU A N 1
ATOM 637 C CA . LEU A 1 81 ? 11.619 0.647 -15.692 1.00 95.06 81 LEU A CA 1
ATOM 638 C C . LEU A 1 81 ? 12.789 -0.337 -15.567 1.00 95.06 81 LEU A C 1
ATOM 640 O O . LEU A 1 81 ? 13.768 -0.206 -16.304 1.00 95.06 81 LEU A O 1
ATOM 644 N N . LEU A 1 82 ? 12.675 -1.339 -14.690 1.00 93.56 82 LEU A N 1
ATOM 645 C CA . LEU A 1 82 ? 13.680 -2.397 -14.548 1.00 93.56 82 LEU A CA 1
ATOM 646 C C . LEU A 1 82 ? 13.844 -3.187 -15.850 1.00 93.56 82 LEU A C 1
ATOM 648 O O . LEU A 1 82 ? 14.967 -3.358 -16.326 1.00 93.56 82 LEU A O 1
ATOM 652 N N . PHE A 1 83 ? 12.732 -3.614 -16.456 1.00 91.38 83 PHE A N 1
ATOM 653 C CA . PHE A 1 83 ? 12.752 -4.418 -17.683 1.00 91.38 83 PHE A CA 1
ATOM 654 C C . PHE A 1 83 ? 13.061 -3.612 -18.950 1.00 91.38 83 PHE A C 1
ATOM 656 O O . PHE A 1 83 ? 13.613 -4.160 -19.898 1.00 91.38 83 PHE A O 1
ATOM 663 N N . SER A 1 84 ? 12.752 -2.315 -18.974 1.00 91.06 84 SER A N 1
ATOM 664 C CA . SER A 1 84 ? 13.036 -1.443 -20.126 1.00 91.06 84 SER A CA 1
ATOM 665 C C . SER A 1 84 ? 14.491 -0.968 -20.186 1.00 91.06 84 SER A C 1
ATOM 667 O O . SER A 1 84 ? 14.893 -0.329 -21.159 1.00 91.06 84 SER A O 1
ATOM 669 N N . SER A 1 85 ? 15.288 -1.232 -19.148 1.00 89.38 85 SER A N 1
ATOM 670 C CA . SER A 1 85 ? 16.677 -0.784 -19.085 1.00 89.38 85 SER A CA 1
ATOM 671 C C . SER A 1 85 ? 17.563 -1.582 -20.052 1.00 89.38 85 SER A C 1
ATOM 673 O O . SER A 1 85 ? 17.616 -2.807 -19.961 1.00 89.38 85 SER A O 1
ATOM 675 N N . PRO A 1 86 ? 18.367 -0.941 -20.921 1.00 87.25 86 PRO A N 1
ATOM 676 C CA . PRO A 1 86 ? 19.268 -1.663 -21.827 1.00 87.25 86 PRO A CA 1
ATOM 677 C C . PRO A 1 86 ? 20.303 -2.518 -21.072 1.00 87.25 86 PRO A C 1
ATOM 679 O O . PRO A 1 86 ? 20.725 -3.572 -21.552 1.00 87.25 86 PRO A O 1
ATOM 682 N N . ARG A 1 87 ? 20.660 -2.123 -19.839 1.00 86.06 87 ARG A N 1
ATOM 683 C CA . ARG A 1 87 ? 21.571 -2.886 -18.967 1.00 86.06 87 ARG A CA 1
ATOM 684 C C . ARG A 1 87 ? 20.993 -4.234 -18.531 1.00 86.06 87 ARG A C 1
ATOM 686 O O . ARG A 1 87 ? 21.765 -5.159 -18.289 1.00 86.06 87 ARG A O 1
ATOM 693 N N . PHE A 1 88 ? 19.666 -4.357 -18.461 1.00 86.06 88 PHE A N 1
ATOM 694 C CA . PHE A 1 88 ? 18.980 -5.607 -18.123 1.00 86.06 88 PHE A CA 1
ATOM 695 C C . PHE A 1 88 ? 19.281 -6.712 -19.150 1.00 86.06 88 PHE A C 1
ATOM 697 O O . PHE A 1 88 ? 19.523 -7.872 -18.798 1.00 86.06 88 PHE A O 1
ATOM 704 N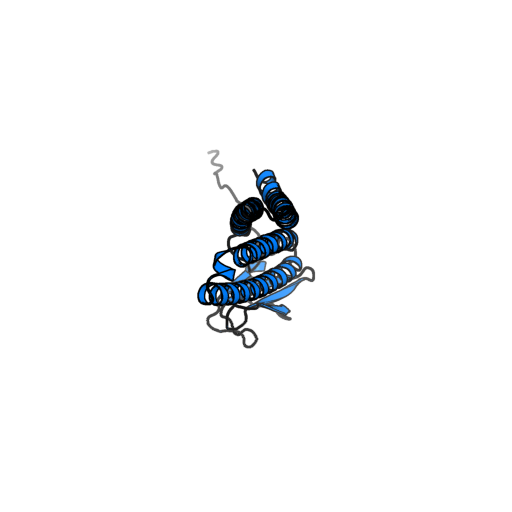 N . HIS A 1 89 ? 19.335 -6.341 -20.431 1.00 84.50 89 HIS A N 1
ATOM 705 C CA . HIS A 1 89 ? 19.670 -7.265 -21.510 1.00 84.50 89 HIS A CA 1
ATOM 706 C C . HIS A 1 89 ? 21.177 -7.532 -21.589 1.00 84.50 89 HIS A C 1
ATOM 708 O O . HIS A 1 89 ? 21.572 -8.683 -21.780 1.00 84.50 89 HIS A O 1
ATOM 714 N N . ALA A 1 90 ? 22.007 -6.511 -21.355 1.00 88.19 90 ALA A N 1
ATOM 715 C CA . ALA A 1 90 ? 23.459 -6.606 -21.495 1.00 88.19 90 ALA A CA 1
ATOM 716 C C . ALA A 1 90 ? 24.154 -7.435 -20.396 1.00 88.19 90 ALA A C 1
ATOM 718 O O . ALA A 1 90 ? 25.061 -8.208 -20.699 1.00 88.19 90 ALA A O 1
ATOM 719 N N . TYR A 1 91 ? 23.737 -7.323 -19.128 1.00 92.44 91 TYR A N 1
ATOM 720 C CA . TYR A 1 91 ? 24.480 -7.905 -18.000 1.00 92.44 91 TYR A CA 1
ATOM 721 C C . TYR A 1 91 ? 23.660 -8.948 -17.228 1.00 92.44 91 TYR A C 1
ATOM 723 O O . TYR A 1 91 ? 22.617 -8.635 -16.651 1.00 92.44 91 TYR A O 1
ATOM 731 N N . LYS A 1 92 ? 24.163 -10.192 -17.146 1.00 92.50 92 LYS A N 1
ATOM 732 C CA . LYS A 1 92 ? 23.501 -11.299 -16.420 1.00 92.50 92 LYS A CA 1
ATOM 733 C C . LYS A 1 92 ? 23.257 -10.974 -14.941 1.00 92.50 92 LYS A C 1
ATOM 735 O O . LYS A 1 92 ? 22.171 -11.237 -14.438 1.00 92.50 92 LYS A O 1
ATOM 740 N N . LEU A 1 93 ? 24.237 -10.372 -14.264 1.00 94.06 93 LEU A N 1
ATOM 741 C CA . LEU A 1 93 ? 24.121 -10.030 -12.843 1.00 94.06 93 LEU A CA 1
ATOM 742 C C . LEU A 1 93 ? 23.027 -8.981 -12.599 1.00 94.06 93 LEU A C 1
ATOM 744 O O . LEU A 1 93 ? 22.177 -9.179 -11.737 1.00 94.06 93 LEU A O 1
ATOM 748 N N . VAL A 1 94 ? 22.978 -7.917 -13.413 1.00 91.94 94 VAL A N 1
ATOM 749 C CA . VAL A 1 94 ? 21.924 -6.884 -13.336 1.00 91.94 94 VAL A CA 1
ATOM 750 C C . VAL A 1 94 ? 20.543 -7.498 -13.538 1.00 91.94 94 VAL A C 1
ATOM 752 O O . VAL A 1 94 ? 19.606 -7.150 -12.824 1.00 91.94 94 VAL A O 1
ATOM 755 N N . ARG A 1 95 ? 20.423 -8.439 -14.478 1.00 92.94 95 ARG A N 1
ATOM 756 C CA . ARG A 1 95 ? 19.183 -9.168 -14.752 1.00 92.94 95 ARG A CA 1
ATOM 757 C C . ARG A 1 95 ? 18.701 -9.968 -13.545 1.00 92.94 95 ARG A C 1
ATOM 759 O O . ARG A 1 95 ? 17.547 -9.826 -13.158 1.00 92.94 95 ARG A O 1
ATOM 766 N N . ILE A 1 96 ? 19.583 -10.767 -12.941 1.00 94.75 96 ILE A N 1
ATOM 767 C CA . ILE A 1 96 ? 19.263 -11.584 -11.759 1.00 94.75 96 ILE A CA 1
ATOM 768 C C . ILE A 1 96 ? 18.833 -10.685 -10.598 1.00 94.75 96 ILE A C 1
ATOM 770 O O . ILE A 1 96 ? 17.771 -10.903 -10.022 1.00 94.75 96 ILE A O 1
ATOM 774 N N . VAL A 1 97 ? 19.608 -9.637 -10.305 1.00 94.81 97 VAL A N 1
ATOM 775 C CA . VAL A 1 97 ? 19.290 -8.685 -9.229 1.00 94.81 97 VAL A CA 1
ATOM 776 C C . VAL A 1 97 ? 17.951 -7.991 -9.484 1.00 94.81 97 VAL A C 1
ATOM 778 O O . VAL A 1 97 ? 17.139 -7.878 -8.572 1.00 94.81 97 VAL A O 1
ATOM 781 N N . SER A 1 98 ? 17.683 -7.580 -10.726 1.00 93.56 98 SER A N 1
ATOM 782 C CA . SER A 1 98 ? 16.426 -6.917 -11.099 1.00 93.56 98 SER A CA 1
ATOM 783 C C . SER A 1 98 ? 15.217 -7.846 -10.959 1.00 93.56 98 SER A C 1
ATOM 785 O O . SER A 1 98 ? 14.171 -7.407 -10.490 1.00 93.56 98 SER A O 1
ATOM 787 N N . ILE A 1 99 ? 15.353 -9.129 -11.315 1.00 94.81 99 ILE A N 1
ATOM 788 C CA . ILE A 1 99 ? 14.292 -10.133 -11.136 1.00 94.81 99 ILE A CA 1
ATOM 789 C C . ILE A 1 99 ? 14.039 -10.391 -9.647 1.00 94.81 99 ILE A C 1
ATOM 791 O O . ILE A 1 99 ? 12.888 -10.358 -9.219 1.00 94.81 99 ILE A O 1
ATOM 795 N N . LEU A 1 100 ? 15.091 -10.600 -8.848 1.00 96.62 100 LEU A N 1
ATOM 796 C CA . LEU A 1 100 ? 14.956 -10.798 -7.400 1.00 96.62 100 LEU A CA 1
ATOM 797 C C . LEU A 1 100 ? 14.300 -9.590 -6.728 1.00 96.62 100 LEU A C 1
ATOM 799 O O . LEU A 1 100 ? 13.391 -9.751 -5.915 1.00 96.62 100 LEU A O 1
ATOM 803 N N . PHE A 1 101 ? 14.711 -8.382 -7.109 1.00 96.06 101 PHE A N 1
ATOM 804 C CA . PHE A 1 101 ? 14.109 -7.154 -6.611 1.00 96.06 101 PHE A CA 1
ATOM 805 C C . PHE A 1 101 ? 12.636 -7.028 -7.023 1.00 96.06 101 PHE A C 1
ATOM 807 O O . PHE A 1 101 ? 11.808 -6.675 -6.189 1.00 96.06 101 PHE A O 1
ATOM 814 N N . ALA A 1 102 ? 12.279 -7.363 -8.267 1.00 95.00 102 ALA A N 1
ATOM 815 C CA . ALA A 1 102 ? 10.887 -7.350 -8.716 1.00 95.00 102 ALA A CA 1
ATOM 816 C C . ALA A 1 102 ? 10.018 -8.366 -7.950 1.00 95.00 102 ALA A C 1
ATOM 818 O O . ALA A 1 102 ? 8.894 -8.039 -7.570 1.00 95.00 102 ALA A O 1
ATOM 819 N N . LEU A 1 103 ? 10.542 -9.567 -7.674 1.00 96.31 103 LEU A N 1
ATOM 820 C CA . LEU A 1 103 ? 9.856 -10.582 -6.866 1.00 96.31 103 LEU A CA 1
ATOM 821 C C . LEU A 1 103 ? 9.641 -10.110 -5.425 1.00 96.31 103 LEU A C 1
ATOM 823 O O . LEU A 1 103 ? 8.534 -10.233 -4.902 1.00 96.31 103 LEU A O 1
ATOM 827 N N . LEU A 1 104 ? 10.676 -9.537 -4.805 1.00 96.19 104 LEU A N 1
ATOM 828 C CA . LEU A 1 104 ? 10.590 -8.973 -3.460 1.00 96.19 104 LEU A CA 1
ATOM 829 C C . LEU A 1 104 ? 9.593 -7.808 -3.400 1.00 96.19 104 LEU A C 1
ATOM 831 O O . LEU A 1 104 ? 8.785 -7.727 -2.480 1.00 96.19 104 LEU A O 1
ATOM 835 N N . LEU A 1 105 ? 9.629 -6.914 -4.388 1.00 96.12 105 LEU A N 1
ATOM 836 C CA . LEU A 1 105 ? 8.706 -5.787 -4.480 1.00 96.12 105 LEU A CA 1
ATOM 837 C C . LEU A 1 105 ? 7.256 -6.273 -4.591 1.00 96.12 105 LEU A C 1
ATOM 839 O O . LEU A 1 105 ? 6.375 -5.747 -3.907 1.00 96.12 105 LEU A O 1
ATOM 843 N N . PHE A 1 106 ? 7.008 -7.286 -5.424 1.00 94.81 106 PHE A N 1
ATOM 844 C CA . PHE A 1 106 ? 5.681 -7.873 -5.597 1.00 94.81 106 PHE A CA 1
ATOM 845 C C . PHE A 1 106 ? 5.177 -8.553 -4.316 1.00 94.81 106 PHE A C 1
ATOM 847 O O . PHE A 1 106 ? 4.037 -8.314 -3.908 1.00 94.81 106 PHE A O 1
ATOM 854 N N . SER A 1 107 ? 6.013 -9.351 -3.644 1.00 94.62 107 SER A N 1
ATOM 855 C CA . SER A 1 107 ? 5.627 -10.027 -2.400 1.00 94.62 107 SER A CA 1
ATOM 856 C C . SER A 1 107 ? 5.371 -9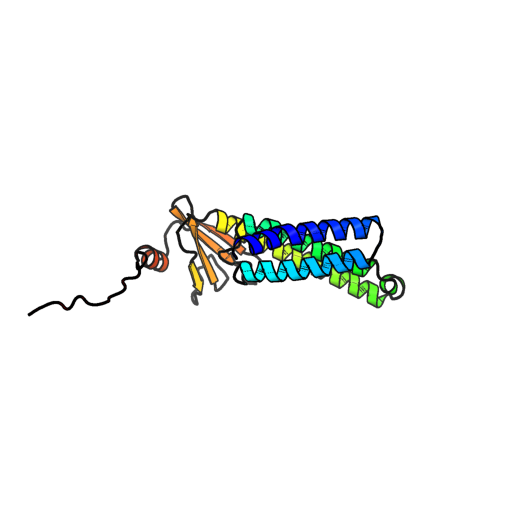.031 -1.266 1.00 94.62 107 SER A C 1
ATOM 858 O O . SER A 1 107 ? 4.320 -9.097 -0.626 1.00 94.62 107 SER A O 1
ATOM 860 N N . ALA A 1 108 ? 6.255 -8.048 -1.077 1.00 93.06 108 ALA A N 1
ATOM 861 C CA . ALA A 1 108 ? 6.089 -6.997 -0.075 1.00 93.06 108 ALA A CA 1
ATOM 862 C C . ALA A 1 108 ? 4.821 -6.164 -0.319 1.00 93.06 108 ALA A C 1
ATOM 864 O O . ALA A 1 108 ? 4.054 -5.917 0.612 1.00 93.06 108 ALA A O 1
ATOM 865 N N . SER A 1 109 ? 4.552 -5.789 -1.574 1.00 94.69 109 SER A N 1
ATOM 866 C CA . SER A 1 109 ? 3.340 -5.038 -1.934 1.00 94.69 109 SER A CA 1
ATOM 867 C C . SER A 1 109 ? 2.072 -5.858 -1.709 1.00 94.69 109 SER A C 1
ATOM 869 O O . SER A 1 109 ? 1.068 -5.324 -1.249 1.00 94.69 109 SER A O 1
ATOM 871 N N . THR A 1 110 ? 2.117 -7.163 -1.983 1.00 94.38 110 THR A N 1
ATOM 872 C CA . THR A 1 110 ? 0.984 -8.069 -1.749 1.00 94.38 110 THR A CA 1
ATOM 873 C C . THR A 1 110 ? 0.665 -8.178 -0.261 1.00 94.38 110 THR A C 1
ATOM 875 O O . THR A 1 110 ? -0.488 -8.009 0.131 1.00 94.38 110 THR A O 1
ATOM 878 N N . ILE A 1 111 ? 1.681 -8.390 0.581 1.00 93.19 111 ILE A N 1
ATOM 879 C CA . ILE A 1 111 ? 1.512 -8.414 2.041 1.00 93.19 111 ILE A CA 1
ATOM 880 C C . ILE A 1 111 ? 0.937 -7.077 2.517 1.00 93.19 111 ILE A C 1
ATOM 882 O O . ILE A 1 111 ? -0.039 -7.063 3.266 1.00 93.19 111 ILE A O 1
ATOM 886 N N . LEU A 1 112 ? 1.482 -5.954 2.042 1.00 91.62 112 LEU A N 1
ATOM 887 C CA . LEU A 1 112 ? 0.998 -4.620 2.393 1.00 91.62 112 LEU A CA 1
ATOM 888 C C . LEU A 1 112 ? -0.482 -4.421 2.028 1.00 91.62 112 LEU A C 1
ATOM 890 O O . LEU A 1 112 ? -1.247 -3.923 2.852 1.00 91.62 112 LEU A O 1
ATOM 894 N N . LEU A 1 113 ? -0.903 -4.844 0.833 1.00 93.00 113 LEU A N 1
ATOM 895 C CA . LEU A 1 113 ? -2.302 -4.770 0.406 1.00 93.00 113 LEU A CA 1
ATOM 896 C C . LEU A 1 113 ? -3.211 -5.644 1.275 1.00 93.00 113 LEU A C 1
ATOM 898 O O . LEU A 1 113 ? -4.283 -5.192 1.666 1.00 93.00 113 LEU A O 1
ATOM 902 N N . ILE A 1 114 ? -2.792 -6.859 1.631 1.00 92.12 114 ILE A N 1
ATOM 903 C CA . ILE A 1 114 ? -3.584 -7.715 2.526 1.00 92.12 114 ILE A CA 1
ATOM 904 C C . ILE A 1 114 ? -3.792 -7.017 3.875 1.00 92.12 114 ILE A C 1
ATOM 906 O O . ILE A 1 114 ? -4.926 -6.917 4.341 1.00 92.12 114 ILE A O 1
ATOM 910 N N . ASN A 1 115 ? -2.726 -6.475 4.470 1.00 91.00 115 ASN A N 1
ATOM 911 C CA . ASN A 1 115 ? -2.813 -5.726 5.729 1.00 91.00 115 ASN A CA 1
ATOM 912 C C . ASN A 1 115 ? -3.776 -4.546 5.623 1.00 91.00 115 ASN A C 1
ATOM 914 O O . ASN A 1 115 ? -4.643 -4.365 6.477 1.00 91.00 115 ASN A O 1
ATOM 918 N N . LEU A 1 116 ? -3.625 -3.768 4.554 1.00 91.06 116 LEU A N 1
ATOM 919 C CA . LEU A 1 116 ? -4.438 -2.599 4.273 1.00 91.06 116 LEU A CA 1
ATOM 920 C C . LEU A 1 116 ? -5.927 -2.953 4.194 1.00 91.06 116 LEU A C 1
ATOM 922 O O . LEU A 1 116 ? -6.750 -2.286 4.814 1.00 91.06 116 LEU A O 1
ATOM 926 N N . TRP A 1 117 ? -6.276 -4.015 3.470 1.00 92.81 117 TRP A N 1
ATOM 927 C CA . TRP A 1 117 ? -7.668 -4.419 3.273 1.00 92.81 117 TRP A CA 1
ATOM 928 C C . TRP A 1 117 ? -8.282 -5.094 4.500 1.00 92.81 117 TRP A C 1
ATOM 930 O O . TRP A 1 117 ? -9.465 -4.880 4.779 1.00 92.81 117 TRP A O 1
ATOM 940 N N . VAL A 1 118 ? -7.502 -5.867 5.265 1.00 91.81 118 VAL A N 1
ATOM 941 C CA . VAL A 1 118 ? -7.961 -6.399 6.558 1.00 91.81 118 VAL A CA 1
ATOM 942 C C . VAL A 1 118 ? -8.241 -5.252 7.528 1.00 91.81 118 VAL A C 1
ATOM 944 O O . VAL A 1 118 ? -9.295 -5.248 8.165 1.00 91.81 118 VAL A O 1
ATOM 947 N N . ASN A 1 119 ? -7.357 -4.250 7.590 1.00 90.75 119 ASN A N 1
ATOM 948 C CA . ASN A 1 119 ? -7.574 -3.070 8.422 1.00 90.75 119 ASN A CA 1
ATOM 949 C C . ASN A 1 119 ? -8.778 -2.242 7.945 1.00 90.75 119 ASN A C 1
ATOM 951 O O . ASN A 1 119 ? -9.617 -1.886 8.762 1.00 90.75 119 ASN A O 1
ATOM 955 N N . ALA A 1 120 ? -8.930 -2.024 6.635 1.00 90.81 120 ALA A N 1
ATOM 956 C CA . ALA A 1 120 ? -10.079 -1.309 6.073 1.00 90.81 120 ALA A CA 1
ATOM 957 C C . ALA A 1 120 ? -11.408 -1.969 6.424 1.00 90.81 120 ALA A C 1
ATOM 959 O O . ALA A 1 120 ? -12.326 -1.307 6.900 1.00 90.81 120 ALA A O 1
ATOM 960 N N . ARG A 1 121 ? -11.487 -3.295 6.287 1.00 91.81 121 ARG A N 1
ATOM 961 C CA . ARG A 1 121 ? -12.670 -4.056 6.696 1.00 91.81 121 ARG A CA 1
ATOM 962 C C . ARG A 1 121 ? -12.938 -3.953 8.198 1.00 91.81 121 ARG A C 1
ATOM 964 O O . ARG A 1 121 ? -14.095 -3.912 8.611 1.00 91.81 121 ARG A O 1
ATOM 971 N N . PHE A 1 122 ? -11.886 -3.975 9.011 1.00 90.12 122 PHE A N 1
ATOM 972 C CA . PHE A 1 122 ? -12.005 -3.835 10.455 1.00 90.12 122 PHE A CA 1
ATOM 973 C C . PHE A 1 122 ? -12.536 -2.443 10.819 1.00 90.12 122 PHE A C 1
ATOM 975 O O . PHE A 1 122 ? -13.546 -2.353 11.513 1.00 90.12 122 PHE A O 1
ATOM 982 N N . MET A 1 123 ? -11.947 -1.380 10.270 1.00 89.06 123 MET A N 1
ATOM 983 C CA . MET A 1 123 ? -12.354 0.002 10.528 1.00 89.06 123 MET A CA 1
ATOM 984 C C . MET A 1 123 ? -13.756 0.322 10.011 1.00 89.06 123 MET A C 1
ATOM 986 O O . MET A 1 123 ? -14.497 0.992 10.717 1.00 89.06 123 MET A O 1
ATOM 990 N N . GLU A 1 124 ? -14.165 -0.209 8.857 1.00 88.62 124 GLU A N 1
ATOM 991 C CA . GLU A 1 124 ? -15.526 -0.012 8.332 1.00 88.62 124 GLU A CA 1
ATOM 992 C C . GLU A 1 124 ? -16.599 -0.606 9.257 1.00 88.62 124 GLU A C 1
ATOM 994 O O . GLU A 1 124 ? -17.714 -0.108 9.346 1.00 88.62 124 GLU A O 1
ATOM 999 N N . SER A 1 125 ? -16.275 -1.687 9.974 1.00 87.31 125 SER A N 1
ATOM 1000 C CA . SER A 1 125 ? -17.230 -2.312 10.896 1.00 87.31 125 SER A CA 1
ATOM 1001 C C . SER A 1 125 ? -17.431 -1.537 12.200 1.00 87.31 125 SER A C 1
ATOM 1003 O O . SER A 1 125 ? -18.285 -1.918 12.998 1.00 87.31 125 SER A O 1
ATOM 1005 N N . ARG A 1 126 ? -16.651 -0.477 12.435 1.00 88.75 126 ARG A N 1
ATOM 1006 C CA . ARG A 1 126 ? -16.698 0.343 13.647 1.00 88.75 126 ARG A CA 1
ATOM 1007 C C . ARG A 1 126 ? -18.000 1.141 13.715 1.00 88.75 126 ARG A C 1
ATOM 1009 O O . ARG A 1 126 ? -18.442 1.721 12.733 1.00 88.75 126 ARG A O 1
ATOM 1016 N N . LEU A 1 127 ? -18.572 1.223 14.910 1.00 87.25 127 LEU A N 1
ATOM 1017 C CA . LEU A 1 127 ? -19.667 2.133 15.213 1.00 87.25 127 LEU A CA 1
ATOM 1018 C C . LEU A 1 127 ? -19.151 3.578 15.248 1.00 87.25 127 LEU A C 1
ATOM 1020 O O . LEU A 1 127 ? -18.231 3.899 16.011 1.00 87.25 127 LEU A O 1
ATOM 1024 N N . ASP A 1 128 ? -19.766 4.450 14.454 1.00 84.25 128 ASP A N 1
ATOM 1025 C CA . ASP A 1 128 ? -19.404 5.865 14.386 1.00 84.25 128 ASP A CA 1
ATOM 1026 C C . ASP A 1 128 ? -19.396 6.529 15.770 1.00 84.25 128 ASP A C 1
ATOM 1028 O O . ASP A 1 128 ? -20.258 6.295 16.615 1.00 84.25 128 ASP A O 1
ATOM 1032 N N . GLY A 1 129 ? -18.379 7.355 16.022 1.00 79.06 129 GLY A N 1
ATOM 1033 C CA . GLY A 1 129 ? -18.208 8.056 17.299 1.00 79.06 129 GLY A CA 1
ATOM 1034 C C . GLY A 1 129 ? -17.573 7.235 18.432 1.00 79.06 129 GLY A C 1
ATOM 1035 O O . GLY A 1 129 ? -17.217 7.818 19.453 1.00 79.06 129 GLY A O 1
ATOM 1036 N N . THR A 1 130 ? -17.348 5.926 18.270 1.00 82.69 130 THR A N 1
ATOM 1037 C CA . THR A 1 130 ? -16.647 5.104 19.286 1.00 82.69 130 THR A CA 1
ATOM 1038 C C . THR A 1 130 ? -15.132 5.140 19.097 1.00 82.69 130 THR A C 1
ATOM 1040 O O . THR A 1 130 ? -14.693 5.221 17.959 1.00 82.69 130 THR A O 1
ATOM 1043 N N . PRO A 1 131 ? -14.281 5.105 20.136 1.00 81.75 131 PRO A N 1
ATOM 1044 C CA . PRO A 1 131 ? -12.827 5.135 19.953 1.00 81.75 131 PRO A CA 1
ATOM 1045 C C . PRO A 1 131 ? -12.273 3.809 19.400 1.00 81.75 131 PRO A C 1
ATOM 1047 O O . PRO A 1 131 ? -12.830 2.740 19.635 1.00 81.75 131 PRO A O 1
ATOM 1050 N N . VAL A 1 132 ? -11.133 3.881 18.703 1.00 84.69 132 VAL A N 1
ATOM 1051 C CA . VAL A 1 132 ? -10.280 2.710 18.435 1.00 84.69 132 VAL A CA 1
ATOM 1052 C C . VAL A 1 132 ? -9.271 2.614 19.570 1.00 84.69 132 VAL A C 1
ATOM 1054 O O . VAL A 1 132 ? -8.508 3.557 19.787 1.00 84.69 132 VAL A O 1
ATOM 1057 N N . VAL A 1 133 ? -9.253 1.493 20.286 1.00 84.62 13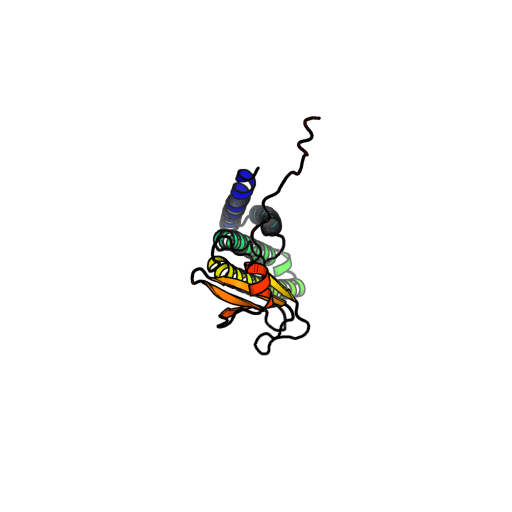3 VAL A N 1
ATOM 1058 C CA . VAL A 1 133 ? -8.366 1.304 21.439 1.00 84.62 133 VAL A CA 1
ATOM 1059 C C . VAL A 1 133 ? -7.228 0.373 21.050 1.00 84.62 133 VAL A C 1
ATOM 1061 O O . VAL A 1 133 ? -7.456 -0.783 20.704 1.00 84.62 133 VAL A O 1
ATOM 1064 N N . GLN A 1 134 ? -5.996 0.871 21.110 1.00 85.56 134 GLN A N 1
ATOM 1065 C CA . GLN A 1 134 ? -4.792 0.059 20.955 1.00 85.56 134 GLN A CA 1
ATOM 1066 C C . GLN A 1 134 ? -4.229 -0.252 22.339 1.00 85.56 134 GLN A C 1
ATOM 1068 O O . GLN A 1 134 ? -3.890 0.663 23.088 1.00 85.56 134 GLN A O 1
ATOM 1073 N N . VAL A 1 135 ? -4.111 -1.536 22.669 1.00 82.00 135 VAL A N 1
ATOM 1074 C CA . VAL A 1 135 ? -3.567 -1.979 23.956 1.00 82.00 135 VAL A CA 1
ATOM 1075 C C . VAL A 1 135 ? -2.303 -2.779 23.721 1.00 82.00 135 VAL A C 1
ATOM 1077 O O . VAL A 1 135 ? -2.330 -3.791 23.024 1.00 82.00 135 VAL A O 1
ATOM 1080 N N . GLY A 1 136 ? -1.203 -2.306 24.305 1.00 81.69 136 GLY A N 1
ATOM 1081 C CA . GLY A 1 136 ? 0.003 -3.101 24.495 1.00 81.69 136 GLY A CA 1
ATOM 1082 C C . GLY A 1 136 ? -0.107 -3.870 25.806 1.00 81.69 136 GLY A C 1
ATOM 1083 O O . GLY A 1 136 ? -0.350 -3.252 26.842 1.00 81.69 136 GLY A O 1
ATOM 1084 N N . THR A 1 137 ? 0.049 -5.190 25.777 1.00 72.12 137 THR A N 1
ATOM 1085 C CA . THR A 1 137 ? 0.033 -6.026 26.983 1.00 72.12 137 THR A CA 1
ATOM 1086 C C . THR A 1 137 ? 1.317 -6.835 27.096 1.00 72.12 137 THR A C 1
ATOM 1088 O O . THR A 1 137 ? 1.783 -7.424 26.126 1.00 72.12 137 THR A O 1
ATOM 1091 N N . PHE A 1 138 ? 1.879 -6.882 28.305 1.00 72.69 138 PHE A N 1
ATOM 1092 C CA . PHE A 1 138 ? 2.992 -7.776 28.630 1.00 72.69 138 PHE A CA 1
ATOM 1093 C C . PHE A 1 138 ? 2.510 -9.212 28.882 1.00 72.69 138 PHE A C 1
ATOM 1095 O O . PHE A 1 138 ? 3.251 -10.161 28.645 1.00 72.69 138 PHE A O 1
ATOM 1102 N N . ASN A 1 139 ? 1.250 -9.371 29.303 1.00 76.69 139 ASN A N 1
ATOM 1103 C CA . ASN A 1 139 ? 0.583 -10.661 29.456 1.00 76.69 139 ASN A CA 1
ATOM 1104 C C . ASN A 1 139 ? -0.328 -10.878 28.248 1.00 76.69 139 ASN A C 1
ATOM 1106 O O . ASN A 1 139 ? -1.451 -10.365 28.199 1.00 76.69 139 ASN A O 1
ATOM 1110 N N . LYS A 1 140 ? 0.201 -11.568 27.235 1.00 77.12 140 LYS A N 1
ATOM 1111 C CA . LYS A 1 140 ? -0.516 -11.816 25.981 1.00 77.12 140 LYS A CA 1
ATOM 1112 C C . LYS A 1 140 ? -1.717 -12.730 26.238 1.00 77.12 140 LYS A C 1
ATOM 1114 O O . LYS A 1 140 ? -1.562 -13.714 26.958 1.00 77.12 140 LYS A O 1
ATOM 1119 N N . PRO A 1 141 ? -2.895 -12.435 25.669 1.00 77.81 141 PRO A N 1
ATOM 1120 C CA . PRO A 1 141 ? -4.016 -13.355 25.750 1.00 77.81 141 PRO A CA 1
ATOM 1121 C C . PRO A 1 141 ? -3.735 -14.600 24.898 1.00 77.81 141 PRO A C 1
ATOM 1123 O O . PRO A 1 141 ? -3.108 -14.495 23.844 1.00 77.81 141 PRO A O 1
ATOM 1126 N N . ASP A 1 142 ? -4.256 -15.759 25.300 1.00 82.81 142 ASP A N 1
ATOM 1127 C CA . ASP A 1 142 ? -3.968 -17.055 24.652 1.00 82.81 142 ASP A CA 1
ATOM 1128 C C . ASP A 1 142 ? -4.308 -17.090 23.151 1.00 82.81 142 ASP A C 1
ATOM 1130 O O . ASP A 1 142 ? -3.736 -17.855 22.377 1.00 82.81 142 ASP A O 1
ATOM 1134 N N . TRP A 1 143 ? -5.232 -16.230 22.720 1.00 82.62 143 TRP A N 1
ATOM 1135 C CA . TRP A 1 143 ? -5.679 -16.109 21.335 1.00 82.62 143 TRP A CA 1
ATOM 1136 C C . TRP A 1 143 ? -4.894 -15.079 20.503 1.00 82.62 143 TRP A C 1
ATOM 1138 O O . TRP A 1 143 ? -5.126 -14.995 19.295 1.00 82.62 143 TRP A O 1
ATOM 1148 N N . CYS A 1 144 ? -3.978 -14.297 21.094 1.00 84.00 144 CYS A N 1
ATOM 1149 C CA . CYS A 1 144 ? -3.134 -13.346 20.363 1.00 84.00 144 CYS A CA 1
ATOM 1150 C C . CYS A 1 144 ? -1.647 -13.518 20.684 1.00 84.00 144 CYS A C 1
ATOM 1152 O O . CYS A 1 144 ? -1.181 -13.224 21.778 1.00 84.00 144 CYS A O 1
ATOM 1154 N N . ALA A 1 145 ? -0.866 -13.912 19.678 1.00 83.50 145 ALA A N 1
ATOM 1155 C CA . ALA A 1 145 ? 0.577 -14.122 19.819 1.00 83.50 145 ALA A CA 1
ATOM 1156 C C . ALA A 1 145 ? 1.413 -12.821 19.832 1.00 83.50 145 ALA A C 1
ATOM 1158 O O . ALA A 1 145 ? 2.637 -12.875 20.014 1.00 83.50 145 ALA A O 1
ATOM 1159 N N . TYR A 1 146 ? 0.778 -11.669 19.603 1.00 83.88 146 TYR A N 1
ATOM 1160 C CA . TYR A 1 146 ? 1.424 -10.366 19.462 1.00 83.88 146 TYR A CA 1
ATOM 1161 C C . TYR A 1 146 ? 1.170 -9.472 20.678 1.00 83.88 146 TYR A C 1
ATOM 1163 O O . TYR A 1 146 ? 0.151 -9.599 21.350 1.00 83.88 146 TYR A O 1
ATOM 1171 N N . ASP A 1 147 ? 2.096 -8.552 20.951 1.00 83.88 147 ASP A N 1
ATOM 1172 C CA . ASP A 1 147 ? 2.061 -7.709 22.160 1.00 83.88 147 ASP A CA 1
ATOM 1173 C C . ASP A 1 147 ? 1.013 -6.596 22.088 1.00 83.88 147 ASP A C 1
ATOM 1175 O O . ASP A 1 147 ? 0.686 -5.979 23.097 1.00 83.88 147 ASP A O 1
ATOM 1179 N N . TYR A 1 148 ? 0.482 -6.337 20.893 1.00 82.88 148 TYR A N 1
ATOM 1180 C CA . TYR A 1 148 ? -0.479 -5.275 20.636 1.00 82.88 148 TYR A CA 1
ATOM 1181 C C . TYR A 1 148 ? -1.760 -5.829 20.035 1.00 82.88 148 TYR A C 1
ATOM 1183 O O . TYR A 1 148 ? -1.723 -6.568 19.049 1.00 82.88 148 TYR A O 1
ATOM 1191 N N . VAL A 1 149 ? -2.892 -5.391 20.580 1.00 86.88 149 VAL A N 1
ATOM 1192 C CA . VAL A 1 149 ? -4.220 -5.695 20.048 1.00 86.88 149 VAL A CA 1
ATOM 1193 C C . VAL A 1 149 ? -5.006 -4.407 19.867 1.00 86.88 149 VAL A C 1
ATOM 1195 O O . VAL A 1 149 ? -4.988 -3.523 20.727 1.00 86.88 149 VAL A O 1
ATOM 1198 N N . PHE A 1 150 ? -5.707 -4.310 18.744 1.00 87.56 150 PHE A N 1
ATOM 1199 C CA . PHE A 1 150 ? -6.634 -3.222 18.467 1.00 87.56 150 PHE A CA 1
ATOM 1200 C C . PHE A 1 150 ? -8.056 -3.681 18.753 1.00 87.56 150 PHE A C 1
ATOM 1202 O O . PHE A 1 150 ? -8.440 -4.769 18.333 1.00 87.56 150 PHE A O 1
ATOM 1209 N N . TYR A 1 151 ? -8.844 -2.839 19.409 1.00 87.88 151 TYR A N 1
ATOM 1210 C CA . TYR A 1 151 ? -10.241 -3.096 19.727 1.00 87.88 151 TYR A CA 1
ATOM 1211 C C . TYR A 1 151 ? -11.133 -1.989 19.180 1.00 87.88 151 TYR A C 1
ATOM 1213 O O . TYR A 1 151 ? -10.782 -0.806 19.235 1.00 87.88 151 TYR A O 1
ATOM 1221 N N . ILE A 1 152 ? -12.302 -2.384 18.683 1.00 88.94 152 ILE A N 1
ATOM 1222 C CA . ILE A 1 152 ? -13.373 -1.480 18.257 1.00 88.94 152 ILE A CA 1
ATOM 1223 C C . ILE A 1 152 ? -14.723 -2.008 18.734 1.00 88.94 152 ILE A C 1
ATOM 1225 O O . ILE A 1 152 ? -14.899 -3.212 18.938 1.00 88.94 152 ILE A O 1
ATOM 1229 N N . VAL A 1 153 ? -15.693 -1.107 18.843 1.00 88.06 153 VAL A N 1
ATOM 1230 C CA . VAL A 1 153 ? -17.104 -1.467 18.985 1.00 88.06 153 VAL A CA 1
ATOM 1231 C C . VAL A 1 153 ? -17.714 -1.533 17.585 1.00 88.06 153 VAL A C 1
ATOM 1233 O O . VAL A 1 153 ? -17.617 -0.573 16.827 1.00 88.06 153 VAL A O 1
ATOM 1236 N N . ASP A 1 154 ? -18.296 -2.675 17.223 1.00 88.94 154 ASP A N 1
ATOM 1237 C CA . ASP A 1 154 ? -19.006 -2.892 15.956 1.00 88.94 154 ASP A CA 1
ATOM 1238 C C . ASP A 1 154 ? -20.329 -2.105 15.950 1.00 88.94 154 ASP A C 1
ATOM 1240 O O . ASP A 1 154 ? -20.924 -1.875 17.002 1.00 88.94 154 ASP A O 1
ATOM 1244 N N . THR A 1 155 ? -20.857 -1.787 14.772 1.00 86.88 155 THR A N 1
ATOM 1245 C CA . THR A 1 155 ? -22.241 -1.321 14.542 1.00 86.88 155 THR A CA 1
ATOM 1246 C C . THR A 1 155 ? -23.320 -2.120 15.294 1.00 86.88 155 THR A C 1
ATOM 1248 O O . THR A 1 155 ? -24.375 -1.587 15.628 1.00 86.88 155 THR A O 1
ATOM 1251 N N . LYS A 1 156 ? -23.053 -3.395 15.609 1.00 86.94 156 LYS A N 1
ATOM 1252 C CA . LYS A 1 156 ? -23.922 -4.277 16.416 1.00 86.94 156 LYS A CA 1
ATOM 1253 C C . LYS A 1 156 ? -23.705 -4.173 17.936 1.00 86.94 156 LYS A C 1
ATOM 1255 O O . LYS A 1 156 ? -24.218 -5.012 18.669 1.00 86.94 156 LYS A O 1
ATOM 1260 N N . GLY A 1 157 ? -22.886 -3.235 18.409 1.00 82.81 157 GLY A N 1
ATOM 1261 C CA . GLY A 1 157 ? -22.533 -3.065 19.824 1.00 82.81 157 GLY A CA 1
ATOM 1262 C C . GLY A 1 157 ? -21.588 -4.133 20.392 1.00 82.81 157 GLY A C 1
ATOM 1263 O O . GLY A 1 157 ? -21.383 -4.190 21.598 1.00 82.81 157 GLY A O 1
ATOM 1264 N N . ARG A 1 158 ? -21.011 -4.997 19.545 1.00 87.38 158 ARG A N 1
ATOM 1265 C CA . ARG A 1 158 ? -20.092 -6.075 19.961 1.00 87.38 158 ARG A CA 1
ATOM 1266 C C . ARG A 1 158 ? -18.646 -5.617 19.868 1.00 87.38 158 ARG A C 1
ATOM 1268 O O . ARG A 1 158 ? -18.314 -4.843 18.975 1.00 87.38 158 ARG A O 1
ATOM 1275 N N . ILE A 1 159 ? -17.769 -6.150 20.712 1.00 88.31 159 ILE A N 1
ATOM 1276 C CA . ILE A 1 159 ? -16.343 -5.817 20.651 1.00 88.31 159 ILE A CA 1
ATOM 1277 C C . ILE A 1 159 ? -15.656 -6.706 19.624 1.00 88.31 159 ILE A C 1
ATOM 1279 O O . ILE A 1 159 ? -15.693 -7.935 19.702 1.00 88.31 159 ILE A O 1
ATOM 1283 N N . ARG A 1 160 ? -15.019 -6.070 18.647 1.00 90.81 160 ARG A N 1
ATOM 1284 C CA . ARG A 1 160 ? -14.141 -6.723 17.680 1.00 90.81 160 ARG A CA 1
ATOM 1285 C C . ARG A 1 160 ? -12.700 -6.428 18.029 1.00 90.81 160 ARG A C 1
ATOM 1287 O O . ARG A 1 160 ? -12.383 -5.329 18.479 1.00 90.81 160 ARG A O 1
ATOM 1294 N N . TYR A 1 161 ? -11.835 -7.392 17.754 1.00 89.88 161 TYR A N 1
ATOM 1295 C CA . TYR A 1 161 ? -10.399 -7.221 17.888 1.00 89.88 161 TYR A CA 1
ATOM 1296 C C . TYR A 1 161 ? -9.687 -7.445 16.558 1.00 89.88 161 TYR A C 1
ATOM 1298 O O . TYR A 1 161 ? -10.157 -8.205 15.706 1.00 89.88 161 TYR A O 1
ATOM 1306 N N . LEU A 1 162 ? -8.537 -6.799 16.406 1.00 89.31 162 LEU A N 1
ATOM 1307 C CA . LEU A 1 162 ? -7.561 -7.043 15.358 1.00 89.31 162 LEU A CA 1
ATOM 1308 C C . LEU A 1 162 ? -6.223 -7.353 16.033 1.00 89.31 162 LEU A C 1
ATOM 1310 O O . LEU A 1 162 ? -5.653 -6.518 16.736 1.00 89.31 162 LEU A O 1
ATOM 1314 N N . CYS A 1 163 ? -5.758 -8.583 15.836 1.00 88.62 163 CYS A N 1
ATOM 1315 C CA . CYS A 1 163 ? -4.526 -9.116 16.404 1.00 88.62 163 CYS A CA 1
ATOM 1316 C C . CYS A 1 163 ? -3.544 -9.419 15.262 1.00 88.62 163 CYS A C 1
ATOM 1318 O O . CYS A 1 163 ? -3.834 -10.288 14.428 1.00 88.62 163 CYS A O 1
ATOM 1320 N N . PRO A 1 164 ? -2.396 -8.727 15.190 1.00 86.75 164 PRO A N 1
ATOM 1321 C CA . PRO A 1 164 ? -1.293 -9.120 14.323 1.00 86.75 164 PRO A CA 1
ATOM 1322 C C . PRO A 1 164 ? -0.810 -10.539 14.650 1.00 86.75 164 PRO A C 1
ATOM 1324 O O . PRO A 1 164 ? -0.876 -10.986 15.791 1.00 86.75 164 PRO A O 1
ATOM 1327 N N . ASN A 1 165 ? -0.304 -11.265 13.657 1.00 86.50 165 ASN A N 1
ATOM 1328 C CA . ASN A 1 165 ? 0.404 -12.515 13.921 1.00 86.50 165 ASN A CA 1
ATOM 1329 C C . ASN A 1 165 ? 1.723 -12.258 14.675 1.00 86.50 165 ASN A C 1
ATOM 1331 O O . ASN A 1 165 ? 2.158 -11.120 14.823 1.00 86.50 165 ASN A O 1
ATOM 1335 N N . HIS A 1 166 ? 2.404 -13.325 15.102 1.00 83.12 166 HIS A N 1
ATOM 1336 C CA . HIS A 1 166 ? 3.658 -13.232 15.862 1.00 83.12 166 HIS A CA 1
ATOM 1337 C C . HIS A 1 166 ? 4.731 -12.339 15.204 1.00 83.12 166 HIS A C 1
ATOM 1339 O O . HIS A 1 166 ? 5.471 -11.650 15.896 1.00 83.12 166 HIS A O 1
ATOM 1345 N N . TYR A 1 167 ? 4.783 -12.307 13.869 1.00 82.75 167 TYR A N 1
ATOM 1346 C CA . TYR A 1 167 ? 5.740 -11.503 13.103 1.00 82.75 167 TYR A CA 1
ATOM 1347 C C . TYR A 1 167 ? 5.250 -10.083 12.774 1.00 82.75 167 TYR A C 1
ATOM 1349 O O . TYR A 1 167 ? 5.960 -9.340 12.102 1.00 82.75 167 TYR A O 1
ATOM 1357 N N . GLY A 1 168 ? 4.031 -9.709 13.176 1.00 79.19 168 GLY A N 1
ATOM 1358 C CA . GLY A 1 168 ? 3.416 -8.424 12.829 1.00 79.19 168 GLY A CA 1
ATOM 1359 C C . GLY A 1 168 ? 3.127 -8.247 11.331 1.00 79.19 168 GLY A C 1
ATOM 1360 O O . GLY A 1 168 ? 2.887 -7.132 10.879 1.00 79.19 168 GLY A O 1
ATOM 1361 N N . LEU A 1 169 ? 3.170 -9.332 10.552 1.00 80.69 169 LEU A N 1
ATOM 1362 C CA . LEU A 1 169 ? 3.071 -9.313 9.092 1.00 80.69 169 LEU A CA 1
ATOM 1363 C C . LEU A 1 169 ? 1.643 -9.434 8.578 1.00 80.69 169 LEU A C 1
ATOM 1365 O O . LEU A 1 169 ? 1.372 -8.951 7.488 1.00 80.69 169 LEU A O 1
ATOM 1369 N N . LEU A 1 170 ? 0.761 -10.138 9.288 1.00 85.62 170 LEU A N 1
ATOM 1370 C CA . LEU A 1 170 ? -0.619 -10.363 8.856 1.00 85.62 170 LEU A CA 1
ATOM 1371 C C . LEU A 1 170 ? -1.559 -10.306 10.061 1.00 85.62 170 LEU A C 1
ATOM 1373 O O . LEU A 1 170 ? -1.398 -11.112 10.981 1.00 85.62 170 LEU A O 1
ATOM 1377 N N . PRO A 1 171 ? -2.534 -9.385 10.078 1.00 87.44 171 PRO A N 1
ATOM 1378 C CA . PRO A 1 171 ? -3.533 -9.322 11.123 1.00 87.44 171 PRO A CA 1
ATOM 1379 C C . PRO A 1 171 ? -4.659 -10.324 10.905 1.00 87.44 171 PRO A C 1
ATOM 1381 O O . PRO A 1 171 ? -5.066 -10.623 9.783 1.00 87.44 171 PRO A O 1
ATOM 1384 N N . SER A 1 172 ? -5.195 -10.795 12.021 1.00 87.12 172 SER A N 1
ATOM 1385 C CA . SER A 1 172 ? -6.433 -11.555 12.116 1.00 87.12 172 SER A CA 1
ATOM 1386 C C . SER A 1 172 ? -7.479 -10.719 12.848 1.00 87.12 172 SER A C 1
ATOM 1388 O O . SER A 1 172 ? -7.138 -9.897 13.700 1.00 87.12 172 SER A O 1
ATOM 1390 N N . THR A 1 173 ? -8.753 -10.910 12.514 1.00 89.75 173 THR A N 1
ATOM 1391 C CA . THR A 1 173 ? -9.866 -10.209 13.166 1.00 89.75 173 THR A CA 1
ATOM 1392 C C . THR A 1 173 ? -10.822 -11.203 13.802 1.00 89.75 173 THR A C 1
ATOM 1394 O O . THR A 1 173 ? -11.161 -12.197 13.159 1.00 89.75 173 THR A O 1
ATOM 1397 N N . GLY A 1 174 ? -11.324 -10.898 14.994 1.00 88.25 174 GLY A N 1
ATOM 1398 C CA . GLY A 1 174 ? -12.322 -11.719 15.680 1.00 88.25 174 GLY A CA 1
ATOM 1399 C C . GLY A 1 174 ? -13.295 -10.893 16.514 1.00 88.25 174 GLY A C 1
ATOM 1400 O O . GLY A 1 174 ? -13.302 -9.661 16.456 1.00 88.25 174 GLY A O 1
ATOM 1401 N N . ILE A 1 175 ? -14.156 -11.588 17.253 1.00 88.12 175 ILE A N 1
ATOM 1402 C CA . ILE A 1 175 ? -15.188 -11.003 18.115 1.00 88.12 175 ILE A CA 1
ATOM 1403 C C . ILE A 1 175 ? -14.953 -11.518 19.533 1.00 88.12 175 ILE A C 1
ATOM 1405 O O . ILE A 1 175 ? -14.668 -12.699 19.712 1.00 88.12 175 ILE A O 1
ATOM 1409 N N . LEU A 1 176 ? -15.080 -10.634 20.519 1.00 83.50 176 LEU A N 1
ATOM 1410 C CA . LEU A 1 176 ? -15.109 -10.994 21.931 1.00 83.50 176 LEU A CA 1
ATOM 1411 C C . LEU A 1 176 ? -16.553 -10.997 22.427 1.00 83.50 176 LEU A C 1
ATOM 1413 O O . LEU A 1 176 ? -17.304 -10.052 22.178 1.00 83.50 176 LEU A O 1
ATOM 1417 N N . GLU A 1 177 ? -16.930 -12.065 23.127 1.00 76.81 177 GLU A N 1
ATOM 1418 C CA . GLU A 1 177 ? -18.253 -12.195 23.752 1.00 76.81 177 GLU A CA 1
ATOM 1419 C C . GLU A 1 177 ? -18.388 -11.309 24.997 1.00 76.81 177 GLU A C 1
ATOM 1421 O O . GLU A 1 177 ? -19.477 -10.822 25.289 1.00 76.81 177 GLU A O 1
ATOM 1426 N N . ALA A 1 178 ? -17.273 -11.044 25.686 1.00 72.06 178 ALA A N 1
ATOM 1427 C CA . ALA A 1 178 ? -17.205 -10.177 26.855 1.00 72.06 178 ALA A CA 1
ATOM 1428 C C . ALA A 1 178 ? -16.224 -9.021 26.633 1.00 72.06 178 ALA A C 1
ATOM 1430 O O . ALA A 1 178 ? -15.153 -9.188 26.044 1.00 72.06 178 ALA A O 1
ATOM 1431 N N . ALA A 1 179 ? -16.595 -7.840 27.125 1.00 68.44 179 ALA A N 1
ATOM 1432 C CA . ALA A 1 179 ? -15.734 -6.671 27.102 1.00 68.44 179 ALA A CA 1
ATOM 1433 C C . ALA A 1 179 ? -14.598 -6.816 28.121 1.00 68.44 179 ALA A C 1
ATOM 1435 O O . ALA A 1 179 ? -14.884 -7.063 29.289 1.00 68.44 179 ALA A O 1
ATOM 1436 N N . PRO A 1 180 ? -13.330 -6.617 27.726 1.00 71.50 180 PRO A N 1
ATOM 1437 C CA . PRO A 1 180 ? -12.250 -6.480 28.691 1.00 71.50 180 PRO A CA 1
ATOM 1438 C C . PRO A 1 180 ? -12.502 -5.296 29.635 1.00 71.50 180 PRO A C 1
ATOM 1440 O O . PRO A 1 180 ? -12.929 -4.230 29.184 1.00 71.50 180 PRO A O 1
ATOM 1443 N N . ASP A 1 181 ? -12.178 -5.445 30.920 1.00 69.81 181 ASP A N 1
ATOM 1444 C CA . ASP A 1 181 ? -12.487 -4.445 31.958 1.00 69.81 181 ASP A CA 1
ATOM 1445 C C . ASP A 1 181 ? -11.940 -3.042 31.639 1.00 69.81 181 ASP A C 1
ATOM 1447 O O . ASP A 1 181 ? -12.581 -2.024 31.907 1.00 69.81 181 ASP A O 1
ATOM 1451 N N . PHE A 1 182 ? -10.778 -2.972 30.980 1.00 72.50 182 PHE A N 1
ATOM 1452 C CA . PHE A 1 182 ? -10.166 -1.706 30.568 1.00 72.50 182 PHE A CA 1
ATOM 1453 C C . PHE A 1 182 ? -10.968 -0.961 29.487 1.00 72.50 182 PHE A C 1
ATOM 1455 O O . PHE A 1 182 ? -10.926 0.266 29.436 1.00 72.50 182 PHE A O 1
ATOM 1462 N N . LEU A 1 183 ? -11.706 -1.673 28.628 1.00 67.31 183 LEU A N 1
ATOM 1463 C CA . LEU A 1 183 ? -12.571 -1.065 27.610 1.00 67.31 183 LEU A CA 1
ATOM 1464 C C . LEU A 1 183 ? -13.845 -0.512 28.245 1.00 67.31 183 LEU A C 1
ATOM 1466 O O . LEU A 1 183 ? -14.271 0.589 27.901 1.00 67.31 183 LEU A O 1
ATOM 1470 N N . VAL A 1 184 ? -14.417 -1.232 29.213 1.00 66.12 184 VAL A N 1
ATOM 1471 C CA . VAL A 1 184 ? -15.606 -0.788 29.957 1.00 66.12 184 VAL A CA 1
ATOM 1472 C C . VAL A 1 184 ? -15.317 0.510 30.714 1.00 66.12 184 VAL A C 1
ATOM 1474 O O . VAL A 1 184 ? -16.113 1.447 30.656 1.00 66.12 184 VAL A O 1
ATOM 1477 N N . GLY A 1 185 ? -14.147 0.612 31.351 1.00 62.00 185 GLY A N 1
ATOM 1478 C CA . GLY A 1 185 ? -13.725 1.828 32.051 1.00 62.00 185 GLY A CA 1
ATOM 1479 C C . GLY A 1 185 ? -13.504 3.046 31.142 1.00 62.00 185 GLY A C 1
ATOM 1480 O O . GLY A 1 185 ? -13.667 4.174 31.595 1.00 62.00 185 GLY A O 1
ATOM 1481 N N . GLN A 1 186 ? -13.165 2.846 29.863 1.00 63.22 186 GLN A N 1
ATOM 1482 C CA . GLN A 1 186 ? -12.986 3.943 28.899 1.00 63.22 186 GLN A CA 1
ATOM 1483 C C . GLN A 1 186 ? -14.299 4.386 28.237 1.00 63.22 186 GLN A C 1
ATOM 1485 O O . GLN A 1 186 ? -14.442 5.557 27.879 1.00 63.22 186 GLN A O 1
ATOM 1490 N N . LEU A 1 187 ? -15.268 3.478 28.089 1.00 61.03 187 LEU A N 1
ATOM 1491 C CA . LEU A 1 187 ? -16.578 3.768 27.493 1.00 61.03 187 LEU A CA 1
ATOM 1492 C C . LEU A 1 187 ? -17.501 4.573 28.425 1.00 61.03 187 LEU A C 1
ATOM 1494 O O . LEU A 1 187 ? -18.399 5.259 27.943 1.00 61.03 187 LEU A O 1
ATOM 1498 N N . THR A 1 188 ? -17.287 4.518 29.743 1.00 56.81 188 THR A N 1
ATOM 1499 C CA . THR A 1 188 ? -18.105 5.230 30.744 1.00 56.81 188 THR A CA 1
ATOM 1500 C C . THR A 1 188 ? -17.677 6.679 30.986 1.00 56.81 188 THR A C 1
ATOM 1502 O O . THR A 1 188 ? -18.402 7.422 31.645 1.00 56.81 188 THR A O 1
ATOM 1505 N N . THR A 1 189 ? -16.541 7.123 30.438 1.00 48.06 189 THR A N 1
ATOM 1506 C CA . THR A 1 189 ? -16.117 8.528 30.502 1.00 48.06 189 THR A CA 1
ATOM 1507 C C . THR A 1 189 ? -16.797 9.360 29.406 1.00 48.06 189 THR A C 1
ATOM 1509 O O . THR A 1 189 ? -16.436 9.213 28.236 1.00 48.06 189 THR A O 1
ATOM 1512 N N . PRO A 1 190 ? -17.750 10.260 29.730 1.00 40.38 190 PRO A N 1
ATOM 1513 C CA . PRO A 1 190 ? -18.326 11.163 28.739 1.00 40.38 190 PRO A CA 1
ATOM 1514 C C . PRO A 1 190 ? -17.242 12.090 28.158 1.00 40.38 190 PRO A C 1
ATOM 1516 O O . PRO A 1 190 ? -16.262 12.402 28.848 1.00 40.38 190 PRO A O 1
ATOM 1519 N N . PRO A 1 191 ? -17.398 12.572 26.908 1.00 43.47 191 PRO A N 1
ATOM 1520 C CA . PRO A 1 191 ? -16.464 13.527 26.335 1.00 43.47 191 PRO A CA 1
ATOM 1521 C C . PRO A 1 191 ? -16.463 14.765 27.228 1.00 43.47 191 PRO A C 1
ATOM 1523 O O . PRO A 1 191 ? -17.500 15.405 27.397 1.00 43.47 191 PRO A O 1
ATOM 1526 N N . LYS A 1 192 ? -15.309 15.103 27.815 1.00 40.56 192 LYS A N 1
ATOM 1527 C CA . LYS A 1 192 ? -15.124 16.374 28.519 1.00 40.56 192 LYS A CA 1
ATOM 1528 C C . LYS A 1 192 ? -15.385 17.506 27.524 1.00 40.56 192 LYS A C 1
ATOM 1530 O O . LYS A 1 192 ? -14.493 17.901 26.773 1.00 40.56 192 LYS A O 1
ATOM 1535 N N . ALA A 1 193 ? -16.616 18.010 27.507 1.00 35.66 193 ALA A N 1
ATOM 1536 C CA . ALA A 1 193 ? -16.932 19.302 26.936 1.00 35.66 193 ALA A CA 1
ATOM 1537 C C . ALA A 1 193 ? -15.997 20.318 27.602 1.00 35.66 193 ALA A C 1
ATOM 1539 O O . ALA A 1 193 ? -15.880 20.363 28.827 1.00 35.66 193 ALA A O 1
ATOM 1540 N N . LYS A 1 194 ? -15.262 21.071 26.781 1.00 37.75 194 LYS A N 1
ATOM 1541 C CA . LYS A 1 194 ? -14.404 22.163 27.236 1.00 37.75 194 LYS A CA 1
ATOM 1542 C C . LYS A 1 194 ? -15.259 23.119 28.066 1.00 37.75 194 LYS A C 1
ATOM 1544 O O . LYS A 1 194 ? -16.163 23.740 27.521 1.00 37.75 194 LYS A O 1
ATOM 1549 N N . ILE A 1 195 ? -14.956 23.240 29.351 1.00 38.97 195 ILE A N 1
ATOM 1550 C CA . ILE A 1 195 ? -15.414 24.352 30.179 1.00 38.97 195 ILE A CA 1
ATOM 1551 C C . ILE A 1 195 ? -14.288 25.390 30.122 1.00 38.97 195 ILE A C 1
ATOM 1553 O O . ILE A 1 195 ? -13.218 25.123 30.672 1.00 38.97 195 ILE A O 1
ATOM 1557 N N . PRO A 1 196 ? -14.457 26.548 29.461 1.00 36.84 196 PRO A N 1
ATOM 1558 C CA . PRO A 1 196 ? -13.708 27.729 29.845 1.00 36.84 196 PRO A CA 1
ATOM 1559 C C . PRO A 1 196 ? -14.295 28.186 31.183 1.00 36.84 196 PRO A C 1
ATOM 1561 O O . PRO A 1 196 ? -15.408 28.703 31.242 1.00 36.84 196 PRO A O 1
ATOM 1564 N N . MET A 1 197 ? -13.576 27.920 32.271 1.00 39.84 197 MET A N 1
ATOM 1565 C CA . MET A 1 197 ? -13.764 28.667 33.507 1.00 39.84 197 MET A CA 1
ATOM 1566 C C . MET A 1 197 ? -13.136 30.040 33.280 1.00 39.84 197 MET A C 1
ATOM 1568 O O . MET A 1 197 ? -11.915 30.164 33.308 1.00 39.84 197 MET A O 1
ATOM 1572 N N . GLU A 1 198 ? -13.966 31.051 33.054 1.00 38.03 198 GLU A N 1
ATOM 1573 C CA . GLU A 1 198 ? -13.602 32.427 33.371 1.00 38.03 198 GLU A CA 1
ATOM 1574 C C . GLU A 1 198 ? -14.676 32.970 34.312 1.00 38.03 198 GLU A C 1
ATOM 1576 O O . GLU A 1 198 ? -15.878 32.817 34.084 1.00 38.03 198 GLU A O 1
ATOM 1581 N N . ALA A 1 199 ? -14.199 33.428 35.464 1.00 39.03 199 ALA A N 1
ATOM 1582 C CA . ALA A 1 199 ? -14.956 33.638 36.678 1.00 39.03 199 ALA A CA 1
ATOM 1583 C C . ALA A 1 199 ? -15.947 34.802 36.552 1.00 39.03 199 ALA A C 1
ATOM 1585 O O . ALA A 1 199 ? -15.607 35.896 36.110 1.00 39.03 199 ALA A O 1
ATOM 1586 N N . SER A 1 200 ? -17.169 34.554 37.015 1.00 38.03 200 SER A N 1
ATOM 1587 C CA . SER A 1 200 ? -18.089 35.588 37.468 1.00 38.03 200 SER A CA 1
ATOM 1588 C C . SER A 1 200 ? -17.652 36.018 38.869 1.00 38.03 200 SER A C 1
ATOM 1590 O O . SER A 1 200 ? -18.021 35.352 39.832 1.00 38.03 200 SER A O 1
ATOM 1592 N N . ASP A 1 201 ? -16.926 37.128 38.978 1.00 39.12 201 ASP A N 1
ATOM 1593 C CA . ASP A 1 201 ? -16.911 37.935 40.200 1.00 39.12 201 ASP A CA 1
ATOM 1594 C C . ASP A 1 201 ? -17.685 39.227 39.932 1.00 39.12 201 ASP A C 1
ATOM 1596 O O . ASP A 1 201 ? -17.206 40.162 39.289 1.00 39.12 201 ASP A O 1
ATOM 1600 N N . SER A 1 202 ? -18.920 39.260 40.429 1.00 38.06 202 SER A N 1
ATOM 1601 C CA . SER A 1 202 ? -19.704 40.476 40.586 1.00 38.06 202 SER A CA 1
ATOM 1602 C C . SER A 1 202 ? -20.335 40.497 41.982 1.00 38.06 202 SER A C 1
ATOM 1604 O O . SER A 1 202 ? -21.253 39.726 42.251 1.00 38.06 202 SER A O 1
ATOM 1606 N N . VAL A 1 203 ? -19.867 41.463 42.783 1.00 38.88 203 VAL A N 1
ATOM 1607 C CA . VAL A 1 203 ? -20.606 42.246 43.795 1.00 38.88 203 VAL A CA 1
ATOM 1608 C C . VAL A 1 203 ? -20.843 41.610 45.178 1.00 38.88 203 VAL A C 1
ATOM 1610 O O . VAL A 1 203 ? -21.770 40.829 45.381 1.00 38.88 203 VAL A O 1
ATOM 1613 N N . ASN A 1 204 ? -20.063 42.071 46.166 1.00 37.81 204 ASN A N 1
ATOM 1614 C CA . ASN A 1 204 ? -20.519 43.019 47.202 1.00 37.81 204 ASN A CA 1
ATOM 1615 C C . ASN A 1 204 ? -19.326 43.702 47.882 1.00 37.81 204 ASN A C 1
ATOM 1617 O O . ASN A 1 204 ? -18.374 42.981 48.251 1.00 37.81 204 ASN A O 1
#

pLDDT: mean 82.75, std 16.0, range [35.66, 97.25]

Radius of gyration: 23.16 Å; chains: 1; bounding box: 48×60×74 Å

Sequence (204 aa):
MMQTFTAIQYLAPVLSALLLFMGFRKRRVNLVLAALWISLLALMLQYKLMGRAILGAHFDYANAVPYSFNLIIVVAAIVYLLFSSPRFHAYKLVRIVSILFALLLFSASTILLINLWVNARFMESRLDGTPVVQVGTFNKPDWCAYDYVFYIVDTKGRIRYLCPNHYGLLPSTGILEAAPDFLVGQLTTPPKAKIPMEASDSVN

Foldseek 3Di:
DVVVLLCLLQVLLVQLVVLCVVCVVVVPLVSLVVSLVSLVVSLVSLCVVQVVDLLGLRLAPSSLVSNLSSLVSNLSSLLSNLVSDPVCVVDPVSVVVSVVVNVVSVVLSVLSSQSSVVSNVVSVQADPPWDWDKDFAPDDDPPALDRIKIWGQGPVRWIKIWHQHNVNRHIDIDTDPDDDPVSVVVVPDDPPDDDPDDDDDDDD

Secondary structure (DSSP, 8-state):
-HHHHHHHHHHHHHHHHHHHHHHHHTT-HHHHHHHHHHHHHHHHHHHHHTTT-TTSTT-SHHHHHHHHHHHHHHHHHHHHHHHH-HHHHH-HHHHHHHHHHHHHHHHHHHHHHHHHHHHHHHHHTBPTTPPPEEEE-SS--TT--SSEEEEEEBTTS-EEEEEE-TTSSSEEEEEESS--HHHHHHHTS---------------

Organism: NCBI:txid45065